Protein AF-0000000065867594 (afdb_homodimer)

Structure (mmCIF, N/CA/C/O backbone):
data_AF-0000000065867594-model_v1
#
loop_
_entity.id
_entity.type
_entity.pdbx_description
1 polymer 'GTP-dependent dephospho-CoA kinase'
#
loop_
_atom_site.group_PDB
_atom_site.id
_atom_site.type_symbol
_atom_site.label_atom_id
_atom_site.label_alt_id
_atom_site.label_comp_id
_atom_site.label_asym_id
_atom_site.label_entity_id
_atom_site.label_seq_id
_atom_site.pdbx_PDB_ins_code
_atom_site.Cartn_x
_atom_site.Cartn_y
_atom_site.Cartn_z
_atom_site.occupancy
_atom_site.B_iso_or_equiv
_atom_site.auth_seq_id
_atom_site.auth_comp_id
_atom_site.auth_asym_id
_atom_site.auth_atom_id
_atom_site.pdbx_PDB_model_num
ATOM 1 N N . MET A 1 1 ? 32.219 -12.516 -5.516 1 22.94 1 MET A N 1
ATOM 2 C CA . MET A 1 1 ? 30.906 -12.703 -6.16 1 22.94 1 MET A CA 1
ATOM 3 C C . MET A 1 1 ? 29.859 -11.781 -5.543 1 22.94 1 MET A C 1
ATOM 5 O O . MET A 1 1 ? 29.5 -11.938 -4.375 1 22.94 1 MET A O 1
ATOM 9 N N . GLU A 1 2 ? 29.953 -10.516 -5.648 1 26.45 2 GLU A N 1
ATOM 10 C CA . GLU A 1 2 ? 29.266 -9.375 -5.055 1 26.45 2 GLU A CA 1
ATOM 11 C C . GLU A 1 2 ? 27.75 -9.531 -5.156 1 26.45 2 GLU A C 1
ATOM 13 O O . GLU A 1 2 ? 27.203 -9.656 -6.254 1 26.45 2 GLU A O 1
ATOM 18 N N . VAL A 1 3 ? 27.172 -10.305 -4.301 1 33.59 3 VAL A N 1
ATOM 19 C CA . VAL A 1 3 ? 25.734 -10.555 -4.207 1 33.59 3 VAL A CA 1
ATOM 20 C C . VAL A 1 3 ? 24.969 -9.297 -4.602 1 33.59 3 VAL A C 1
ATOM 22 O O . VAL A 1 3 ? 25.078 -8.258 -3.938 1 33.59 3 VAL A O 1
ATOM 25 N N . ARG A 1 4 ? 24.922 -8.945 -5.828 1 37.03 4 ARG A N 1
ATOM 26 C CA . ARG A 1 4 ? 24.188 -7.859 -6.469 1 37.03 4 ARG A CA 1
ATOM 27 C C . ARG A 1 4 ? 22.922 -7.512 -5.68 1 37.03 4 ARG A C 1
ATOM 29 O O . ARG A 1 4 ? 22.125 -8.391 -5.371 1 37.03 4 ARG A O 1
ATOM 36 N N . TYR A 1 5 ? 22.953 -6.664 -4.758 1 40.44 5 TYR A N 1
ATOM 37 C CA . TYR A 1 5 ? 21.938 -6.039 -3.92 1 40.44 5 TYR A CA 1
ATOM 38 C C . TYR A 1 5 ? 20.656 -5.82 -4.699 1 40.44 5 TYR A C 1
ATOM 40 O O . TYR A 1 5 ? 20.578 -4.914 -5.535 1 40.44 5 TYR A O 1
ATOM 48 N N . LYS A 1 6 ? 20.203 -6.922 -5.363 1 48.56 6 LYS A N 1
ATOM 49 C CA . LYS A 1 6 ? 18.969 -6.836 -6.145 1 48.56 6 LYS A CA 1
ATOM 50 C C . LYS A 1 6 ? 17.953 -5.918 -5.473 1 48.56 6 LYS A C 1
ATOM 52 O O . LYS A 1 6 ? 17.609 -6.117 -4.309 1 48.56 6 LYS A O 1
ATOM 57 N N . ARG A 1 7 ? 17.875 -4.641 -5.863 1 54.56 7 ARG A N 1
ATOM 58 C CA . ARG A 1 7 ? 17.062 -3.488 -5.484 1 54.56 7 ARG A CA 1
ATOM 59 C C . ARG A 1 7 ? 15.633 -3.908 -5.184 1 54.56 7 ARG A C 1
ATOM 61 O O . ARG A 1 7 ? 14.969 -4.523 -6.023 1 54.56 7 ARG A O 1
ATOM 68 N N . LYS A 1 8 ? 15.258 -3.93 -3.797 1 72.69 8 LYS A N 1
ATOM 69 C CA . LYS A 1 8 ? 13.875 -4.148 -3.383 1 72.69 8 LYS A CA 1
ATOM 70 C C . LYS A 1 8 ? 12.922 -3.227 -4.141 1 72.69 8 LYS A C 1
ATOM 72 O O . LYS A 1 8 ? 13.125 -2.012 -4.18 1 72.69 8 LYS A O 1
ATOM 77 N N . VAL A 1 9 ? 12.156 -3.811 -4.977 1 86.31 9 VAL A N 1
ATOM 78 C CA . VAL A 1 9 ? 11.148 -3.113 -5.766 1 86.31 9 VAL A CA 1
ATOM 79 C C . VAL A 1 9 ? 10.117 -2.475 -4.832 1 86.31 9 VAL A C 1
ATOM 81 O O . VAL A 1 9 ? 9.758 -3.053 -3.805 1 86.31 9 VAL A O 1
ATOM 84 N N . ASP A 1 10 ? 9.844 -1.169 -5.102 1 94.12 10 ASP A N 1
ATOM 85 C CA . ASP A 1 10 ? 8.742 -0.513 -4.395 1 94.12 10 ASP A CA 1
ATOM 86 C C . ASP A 1 10 ? 7.703 0.023 -5.371 1 94.12 10 ASP A C 1
ATOM 88 O O . ASP A 1 10 ? 8.008 0.262 -6.543 1 94.12 10 ASP A O 1
ATOM 92 N N . LEU A 1 11 ? 6.508 0.06 -4.824 1 97 11 LEU A N 1
ATOM 93 C CA . LEU A 1 11 ? 5.445 0.721 -5.57 1 97 11 LEU A CA 1
ATOM 94 C C . LEU A 1 11 ? 5.395 2.209 -5.242 1 97 11 LEU A C 1
ATOM 96 O O . LEU A 1 11 ? 5.711 2.613 -4.121 1 97 11 LEU A O 1
ATOM 100 N N . CYS A 1 12 ? 5.051 2.994 -6.215 1 97.75 12 CYS A N 1
ATOM 101 C CA . CYS A 1 12 ? 4.832 4.422 -6.004 1 97.75 12 CYS A CA 1
ATOM 102 C C . CYS A 1 12 ? 3.521 4.871 -6.637 1 97.75 12 CYS A C 1
ATOM 104 O O . CYS A 1 12 ? 3.041 4.246 -7.586 1 97.75 12 CYS A O 1
ATOM 106 N N . PHE A 1 13 ? 2.979 5.883 -6.086 1 98.12 13 PHE A N 1
ATOM 107 C CA . PHE A 1 13 ? 1.762 6.496 -6.605 1 98.12 13 PHE A CA 1
ATOM 108 C C . PHE A 1 13 ? 2.045 7.898 -7.125 1 98.12 13 PHE A C 1
ATOM 110 O O . PHE A 1 13 ? 2.559 8.75 -6.395 1 98.12 13 PHE A O 1
ATOM 117 N N . ARG A 1 14 ? 1.712 8.117 -8.344 1 97 14 ARG A N 1
ATOM 118 C CA . ARG A 1 14 ? 1.982 9.391 -9 1 97 14 ARG A CA 1
ATOM 119 C C . ARG A 1 14 ? 0.685 10.117 -9.352 1 97 14 ARG A C 1
ATOM 121 O O . ARG A 1 14 ? -0.209 9.531 -9.969 1 97 14 ARG A O 1
ATOM 128 N N . PRO A 1 15 ? 0.57 11.367 -8.898 1 96.94 15 PRO A N 1
ATOM 129 C CA . PRO A 1 15 ? -0.599 12.141 -9.328 1 96.94 15 PRO A CA 1
ATOM 130 C C . PRO A 1 15 ? -0.524 12.555 -10.789 1 96.94 15 PRO A C 1
ATOM 132 O O . PRO A 1 15 ? 0.56 12.859 -11.297 1 96.94 15 PRO A O 1
ATOM 135 N N . PRO A 1 16 ? -1.68 12.484 -11.445 1 95.19 16 PRO A N 1
ATOM 136 C CA . PRO A 1 16 ? -1.697 13.109 -12.773 1 95.19 16 PRO A CA 1
ATOM 137 C C . PRO A 1 16 ? -1.512 14.625 -12.719 1 95.19 16 PRO A C 1
ATOM 139 O O . PRO A 1 16 ? -1.647 15.227 -11.648 1 95.19 16 PRO A O 1
ATOM 142 N N . ARG A 1 17 ? -1.188 15.234 -13.766 1 91.88 17 ARG A N 1
ATOM 143 C CA . ARG A 1 17 ? -0.935 16.672 -13.836 1 91.88 17 ARG A CA 1
ATOM 144 C C . ARG A 1 17 ? -2.148 17.469 -13.367 1 91.88 17 ARG A C 1
ATOM 146 O O . ARG A 1 17 ? -2.002 18.516 -12.75 1 91.88 17 ARG A O 1
ATOM 153 N N . THR A 1 18 ? -3.334 16.875 -13.555 1 90.69 18 THR A N 1
ATOM 154 C CA . THR A 1 18 ? -4.586 17.578 -13.273 1 90.69 18 THR A CA 1
ATOM 155 C C . THR A 1 18 ? -4.797 17.719 -11.766 1 90.69 18 THR A C 1
ATOM 157 O O . THR A 1 18 ? -5.539 18.594 -11.32 1 90.69 18 THR A O 1
ATOM 160 N N . VAL A 1 19 ? -4.121 16.844 -11.031 1 92.31 19 VAL A N 1
ATOM 161 C CA . VAL A 1 19 ? -4.391 16.859 -9.594 1 92.31 19 VAL A CA 1
ATOM 162 C C . VAL A 1 19 ? -3.295 17.641 -8.875 1 92.31 19 VAL A C 1
ATOM 164 O O . VAL A 1 19 ? -3.445 17.984 -7.699 1 92.31 19 VAL A O 1
ATOM 167 N N . ARG A 1 20 ? -2.246 17.938 -9.508 1 86.62 20 ARG A N 1
ATOM 168 C CA . ARG A 1 20 ? -1.138 18.672 -8.898 1 86.62 20 ARG A CA 1
ATOM 169 C C . ARG A 1 20 ? -1.596 20.031 -8.383 1 86.62 20 ARG A C 1
ATOM 171 O O . ARG A 1 20 ? -1.17 20.469 -7.309 1 86.62 20 ARG A O 1
ATOM 178 N N . ALA A 1 21 ? -2.451 20.625 -9.188 1 86.19 21 ALA A N 1
ATOM 179 C CA . ALA A 1 21 ? -3.002 21.906 -8.766 1 86.19 21 ALA A CA 1
ATOM 180 C C . ALA A 1 21 ? -3.838 21.75 -7.496 1 86.19 21 ALA A C 1
ATOM 182 O O . ALA A 1 21 ? -3.771 22.594 -6.598 1 86.19 21 ALA A O 1
ATOM 183 N N . GLU A 1 22 ? -4.629 20.656 -7.457 1 87.88 22 GLU A N 1
ATOM 184 C CA . GLU A 1 22 ? -5.441 20.375 -6.277 1 87.88 22 GLU A CA 1
ATOM 185 C C . GLU A 1 22 ? -4.566 20.141 -5.051 1 87.88 22 GLU A C 1
ATOM 187 O O . GLU A 1 22 ? -4.914 20.547 -3.941 1 87.88 22 GLU A O 1
ATOM 192 N N . LEU A 1 23 ? -3.414 19.531 -5.246 1 88.31 23 LEU A N 1
ATOM 193 C CA . LEU A 1 23 ? -2.508 19.172 -4.156 1 88.31 23 LEU A CA 1
ATOM 194 C C . LEU A 1 23 ? -1.806 20.422 -3.615 1 88.31 23 LEU A C 1
ATOM 196 O O . LEU A 1 23 ? -1.296 20.406 -2.492 1 88.31 23 LEU A O 1
ATOM 200 N N . SER A 1 24 ? -1.8 21.453 -4.375 1 84.31 24 SER A N 1
ATOM 201 C CA . SER A 1 24 ? -1.099 22.672 -3.979 1 84.31 24 SER A CA 1
ATOM 202 C C . SER A 1 24 ? -2.008 23.594 -3.176 1 84.31 24 SER A C 1
ATOM 204 O O . SER A 1 24 ? -1.533 24.531 -2.525 1 84.31 24 SER A O 1
ATOM 206 N N . ARG A 1 25 ? -3.275 23.328 -3.234 1 86.44 25 ARG A N 1
ATOM 207 C CA . ARG A 1 25 ? -4.23 24.156 -2.498 1 86.44 25 ARG A CA 1
ATOM 208 C C . ARG A 1 25 ? -4.238 23.781 -1.017 1 86.44 25 ARG A C 1
ATOM 210 O O . ARG A 1 25 ? -4.117 22.609 -0.661 1 86.44 25 ARG A O 1
ATOM 217 N N . PRO A 1 26 ? -4.352 24.828 -0.198 1 88.94 26 PRO A N 1
ATOM 218 C CA . PRO A 1 26 ? -4.473 24.516 1.229 1 88.94 26 PRO A CA 1
ATOM 219 C C . PRO A 1 26 ? -5.809 23.875 1.578 1 88.94 26 PRO A C 1
ATOM 221 O O . PRO A 1 26 ? -6.844 24.234 1.021 1 88.94 26 PRO A O 1
ATOM 224 N N . TYR A 1 27 ? -5.691 22.828 2.322 1 91.31 27 TYR A N 1
ATOM 225 C CA . TYR A 1 27 ? -6.883 22.188 2.857 1 91.31 27 TYR A CA 1
ATOM 226 C C . TYR A 1 27 ? -6.984 22.391 4.363 1 91.31 27 TYR A C 1
ATOM 228 O O . TYR A 1 27 ? -6.168 21.875 5.125 1 91.31 27 TYR A O 1
ATOM 236 N N . GLY A 1 28 ? -7.793 23.266 4.84 1 95.81 28 GLY A N 1
ATOM 237 C CA . GLY A 1 28 ? -7.934 23.578 6.25 1 95.81 28 GLY A CA 1
ATOM 238 C C . GLY A 1 28 ? -7.883 25.078 6.527 1 95.81 28 GLY A C 1
ATOM 239 O O . GLY A 1 28 ? -8.258 25.875 5.68 1 95.81 28 GLY A O 1
ATOM 240 N N . ILE A 1 29 ? -7.492 25.391 7.719 1 97.31 29 ILE A N 1
ATOM 241 C CA . ILE A 1 29 ? -7.422 26.797 8.133 1 97.31 29 ILE A CA 1
ATOM 242 C C . ILE A 1 29 ? -5.988 27.297 8.008 1 97.31 29 ILE A C 1
ATOM 244 O O . ILE A 1 29 ? -5.059 26.703 8.555 1 97.31 29 ILE A O 1
ATOM 248 N N . LEU A 1 30 ? -5.848 28.406 7.27 1 97.56 30 LEU A N 1
ATOM 249 C CA . LEU A 1 30 ? -4.531 29 7.082 1 97.56 30 LEU A CA 1
ATOM 250 C C . LEU A 1 30 ? -4.219 29.984 8.195 1 97.56 30 LEU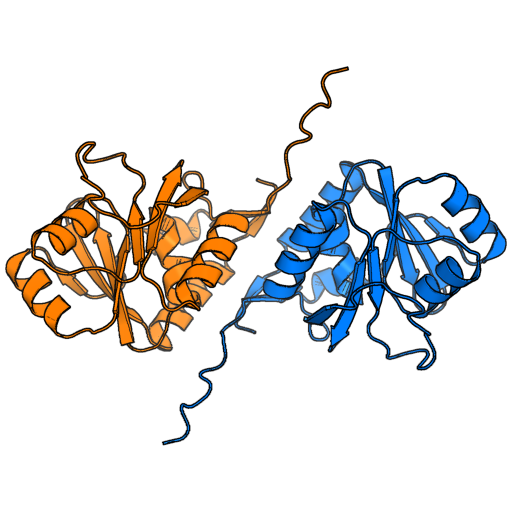 A C 1
ATOM 252 O O . LEU A 1 30 ? -5.031 30.859 8.5 1 97.56 30 LEU A O 1
ATOM 256 N N . PHE A 1 31 ? -3.113 29.828 8.852 1 98.06 31 PHE A N 1
ATOM 257 C CA . PHE A 1 31 ? -2.613 30.75 9.867 1 98.06 31 PHE A CA 1
ATOM 258 C C . PHE A 1 31 ? -1.36 31.469 9.383 1 98.06 31 PHE A C 1
ATOM 260 O O . PHE A 1 31 ? -0.343 30.828 9.102 1 98.06 31 PHE A O 1
ATOM 267 N N . SER A 1 32 ? -1.418 32.719 9.273 1 96.56 32 SER A N 1
ATOM 268 C CA . SER A 1 32 ? -0.248 33.5 8.906 1 96.56 32 SER A CA 1
ATOM 269 C C . SER A 1 32 ? 0.44 34.062 10.141 1 96.56 32 SER A C 1
ATOM 271 O O . SER A 1 32 ? 1.568 34.562 10.062 1 96.56 32 SER A O 1
ATOM 273 N N . ASN A 1 33 ? -0.282 33.969 11.273 1 96.5 33 ASN A N 1
ATOM 274 C CA . ASN A 1 33 ? 0.221 34.438 12.547 1 96.5 33 ASN A CA 1
ATOM 275 C C . ASN A 1 33 ? 0.576 33.281 13.484 1 96.5 33 ASN A C 1
ATOM 277 O O . ASN A 1 33 ? -0.287 32.5 13.844 1 96.5 33 ASN A O 1
ATOM 281 N N . ASN A 1 34 ? 1.791 33.25 13.938 1 96.25 34 ASN A N 1
ATOM 282 C CA . ASN A 1 34 ? 2.287 32.156 14.742 1 96.25 34 ASN A CA 1
ATOM 283 C C . ASN A 1 34 ? 1.578 32.062 16.094 1 96.25 34 ASN A C 1
ATOM 285 O O . ASN A 1 34 ? 1.281 30.984 16.578 1 96.25 34 ASN A O 1
ATOM 289 N N . ALA A 1 35 ? 1.354 33.219 16.703 1 96.81 35 ALA A N 1
ATOM 290 C CA . ALA A 1 35 ? 0.705 33.25 18 1 96.81 35 ALA A CA 1
ATOM 291 C C . ALA A 1 35 ? -0.699 32.656 17.922 1 96.81 35 ALA A C 1
ATOM 293 O O . ALA A 1 35 ? -1.107 31.891 18.812 1 96.81 35 ALA A O 1
ATOM 294 N N . LYS A 1 36 ? -1.429 33.062 16.875 1 97.81 36 LYS A N 1
ATOM 295 C CA . LYS A 1 36 ? -2.77 32.5 16.672 1 97.81 36 LYS A CA 1
ATOM 296 C C . LYS A 1 36 ? -2.725 31.016 16.422 1 97.81 36 LYS A C 1
ATOM 298 O O . LYS A 1 36 ? -3.57 30.266 16.906 1 97.81 36 LYS A O 1
ATOM 303 N N . LEU A 1 37 ? -1.748 30.609 15.617 1 98.25 37 LEU A N 1
ATOM 304 C CA . LEU A 1 37 ? -1.562 29.188 15.336 1 98.25 37 LEU A CA 1
ATOM 305 C C . LEU A 1 37 ? -1.346 28.406 16.625 1 98.25 37 LEU A C 1
ATOM 307 O O . LEU A 1 37 ? -2.047 27.438 16.891 1 98.25 37 LEU A O 1
ATOM 311 N N . LEU A 1 38 ? -0.38 28.844 17.453 1 97.88 38 LEU A N 1
ATOM 312 C CA . LEU A 1 38 ? -0.007 28.141 18.672 1 97.88 38 LEU A CA 1
ATOM 313 C C . LEU A 1 38 ? -1.179 28.078 19.641 1 97.88 38 LEU A C 1
ATOM 315 O O . LEU A 1 38 ? -1.374 27.062 20.328 1 97.88 38 LEU A O 1
ATOM 319 N N . SER A 1 39 ? -1.973 29.188 19.703 1 97.69 39 SER A N 1
ATOM 320 C CA . SER A 1 39 ? -3.174 29.188 20.531 1 97.69 39 SER A CA 1
ATOM 321 C C . SER A 1 39 ? -4.172 28.141 20.062 1 97.69 39 SER A C 1
ATOM 323 O O . SER A 1 39 ? -4.801 27.469 20.875 1 97.69 39 SER A O 1
ATOM 325 N N . TYR A 1 40 ? -4.297 28.016 18.766 1 98.12 40 TYR A N 1
ATOM 326 C CA . TYR A 1 40 ? -5.219 27.047 18.172 1 98.12 40 TYR A CA 1
ATOM 327 C C . TYR A 1 40 ? -4.781 25.625 18.453 1 98.12 40 TYR A C 1
ATOM 329 O O . TYR A 1 40 ? -5.613 24.75 18.734 1 98.12 40 TYR A O 1
ATOM 337 N N . LEU A 1 41 ? -3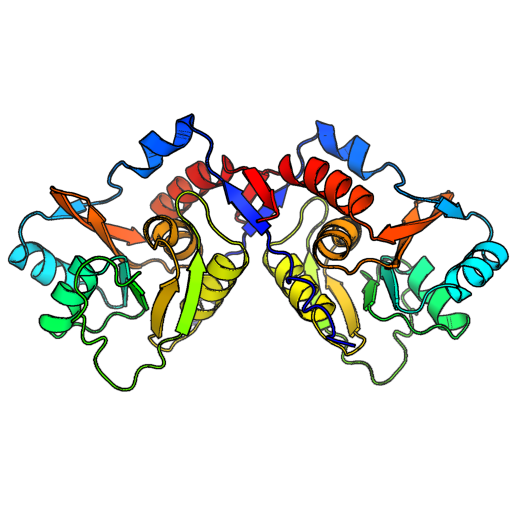.486 25.312 18.484 1 98.31 41 LEU A N 1
ATOM 338 C CA . LEU A 1 41 ? -2.93 23.969 18.688 1 98.31 41 LEU A CA 1
ATOM 339 C C . LEU A 1 41 ? -3.25 23.453 20.078 1 98.31 41 LEU A C 1
ATOM 341 O O . LEU A 1 41 ? -3.406 22.25 20.281 1 98.31 41 LEU A O 1
ATOM 345 N N . GLY A 1 42 ? -3.332 24.375 20.984 1 95.31 42 GLY A N 1
ATOM 346 C CA . GLY A 1 42 ? -3.564 24.016 22.375 1 95.31 42 GLY A CA 1
ATOM 347 C C . GLY A 1 42 ? -4.887 23.297 22.594 1 95.31 42 GLY A C 1
ATOM 348 O O . GLY A 1 42 ? -5.098 22.672 23.625 1 95.31 42 GLY A O 1
ATOM 349 N N . GLN A 1 43 ? -5.723 23.312 21.609 1 96.12 43 GLN A N 1
ATOM 350 C CA . GLN A 1 43 ? -7.062 22.734 21.703 1 96.12 43 GLN A CA 1
ATOM 351 C C . GLN A 1 43 ? -7.062 21.266 21.328 1 96.12 43 GLN A C 1
ATOM 353 O O . GLN A 1 43 ? -8.086 20.578 21.438 1 96.12 43 GLN A O 1
ATOM 358 N N . PHE A 1 44 ? -5.957 20.75 20.906 1 97.69 44 PHE A N 1
ATOM 359 C CA . PHE A 1 44 ? -5.922 19.406 20.359 1 97.69 44 PHE A CA 1
ATOM 360 C C . PHE A 1 44 ? -4.984 18.516 21.172 1 97.69 44 PHE A C 1
ATOM 362 O O . PHE A 1 44 ? -3.938 18.969 21.641 1 97.69 44 PHE A O 1
ATOM 369 N N . GLU A 1 45 ? -5.34 17.281 21.234 1 95.56 45 GLU A N 1
ATOM 370 C CA . GLU A 1 45 ? -4.566 16.328 22 1 95.56 45 GLU A CA 1
ATOM 371 C C . GLU A 1 45 ? -3.459 15.695 21.156 1 95.56 45 GLU A C 1
ATOM 373 O O . GLU A 1 45 ? -2.367 15.422 21.672 1 95.56 45 GLU A O 1
ATOM 378 N N . ARG A 1 46 ? -3.795 15.445 19.969 1 98 46 ARG A N 1
ATOM 379 C CA . ARG A 1 46 ? -2.85 14.773 19.078 1 98 46 ARG A CA 1
ATOM 380 C C . ARG A 1 46 ? -2.553 15.625 17.859 1 98 46 ARG A C 1
ATOM 382 O O . ARG A 1 46 ? -3.432 15.852 17.016 1 98 46 ARG A O 1
ATOM 389 N N . ILE A 1 47 ? -1.323 16.094 17.766 1 98.69 47 ILE A N 1
ATOM 390 C CA . ILE A 1 47 ? -0.884 17 16.719 1 98.69 47 ILE A CA 1
ATOM 391 C C . ILE A 1 47 ? 0.158 16.328 15.836 1 98.69 47 ILE A C 1
ATOM 393 O O . ILE A 1 47 ? 1.061 15.648 16.344 1 98.69 47 ILE A O 1
ATOM 397 N N . ILE A 1 48 ? -0.009 16.422 14.547 1 98.69 48 ILE A N 1
ATOM 398 C CA . ILE A 1 48 ? 0.935 15.914 13.562 1 98.69 48 ILE A CA 1
ATOM 399 C C . ILE A 1 48 ? 1.479 17.062 12.719 1 98.69 48 ILE A C 1
ATOM 401 O O . ILE A 1 48 ? 0.712 17.875 12.203 1 98.69 48 ILE A O 1
ATOM 405 N N . THR A 1 49 ? 2.793 17.141 12.617 1 98.06 49 THR A N 1
ATOM 406 C CA . THR A 1 49 ? 3.385 18.219 11.828 1 98.06 49 THR A CA 1
ATOM 407 C C . THR A 1 49 ? 4.082 17.672 10.594 1 98.06 49 THR A C 1
ATOM 409 O O . THR A 1 49 ? 4.703 16.609 10.641 1 98.06 49 THR A O 1
ATOM 412 N N . VAL A 1 50 ? 3.916 18.375 9.492 1 97.25 50 VAL A N 1
ATOM 413 C CA . VAL A 1 50 ? 4.598 18.047 8.25 1 97.25 50 VAL A CA 1
ATOM 414 C C . VAL A 1 50 ? 5.324 19.281 7.719 1 97.25 50 VAL A C 1
ATOM 416 O O . VAL A 1 50 ? 4.691 20.266 7.324 1 97.25 50 VAL A O 1
ATOM 419 N N . GLY A 1 51 ? 6.656 19.188 7.707 1 95.81 51 GLY A N 1
ATOM 420 C CA . GLY A 1 51 ? 7.492 20.297 7.246 1 95.81 51 GLY A CA 1
ATOM 421 C C . GLY A 1 51 ? 8.445 20.797 8.312 1 95.81 51 GLY A C 1
ATOM 422 O O . GLY A 1 51 ? 8.094 20.859 9.492 1 95.81 51 GLY A O 1
ATOM 423 N N . ASP A 1 52 ? 9.508 21.281 7.918 1 94.38 52 ASP A N 1
ATOM 424 C CA . ASP A 1 52 ? 10.586 21.703 8.805 1 94.38 52 ASP A CA 1
ATOM 425 C C . ASP A 1 52 ? 10.172 22.922 9.633 1 94.38 52 ASP A C 1
ATOM 427 O O . ASP A 1 52 ? 10.305 22.922 10.859 1 94.38 52 ASP A O 1
ATOM 431 N N . VAL A 1 53 ? 9.688 23.906 9 1 94.06 53 VAL A N 1
ATOM 432 C CA . VAL A 1 53 ? 9.406 25.188 9.625 1 94.06 53 VAL A CA 1
ATOM 433 C C . VAL A 1 53 ? 8.289 25.031 10.648 1 94.06 53 VAL A C 1
ATOM 435 O O . VAL A 1 53 ? 8.422 25.469 11.797 1 94.06 53 VAL A O 1
ATOM 438 N N . VAL A 1 54 ? 7.23 24.312 10.32 1 96.06 54 VAL A N 1
ATOM 439 C CA . VAL A 1 54 ? 6.094 24.172 11.227 1 96.06 54 VAL A CA 1
ATOM 440 C C . VAL A 1 54 ? 6.48 23.281 12.398 1 96.06 54 VAL A C 1
ATOM 442 O O . VAL A 1 54 ? 6.07 23.531 13.539 1 96.06 54 VAL A O 1
ATOM 445 N N . THR A 1 55 ? 7.238 22.219 12.102 1 95.94 55 THR A N 1
ATOM 446 C CA . THR A 1 55 ? 7.691 21.344 13.164 1 95.94 55 THR A CA 1
ATOM 447 C C . THR A 1 55 ? 8.539 22.094 14.18 1 95.94 55 THR A C 1
ATOM 449 O O . THR A 1 55 ? 8.344 21.953 15.391 1 95.94 55 THR A O 1
ATOM 452 N N . SER A 1 56 ? 9.445 22.875 13.695 1 94.31 56 SER A N 1
ATOM 453 C CA . SER A 1 56 ? 10.305 23.672 14.562 1 94.31 56 SER A CA 1
ATOM 454 C C . SER A 1 56 ? 9.484 24.641 15.406 1 94.31 56 SER A C 1
ATOM 456 O O . SER A 1 56 ? 9.695 24.75 16.625 1 94.31 56 SER A O 1
ATOM 458 N N . LEU A 1 57 ? 8.586 25.344 14.766 1 95.19 57 LEU A N 1
ATOM 459 C CA . LEU A 1 57 ? 7.742 26.312 15.461 1 95.19 57 LEU A CA 1
ATOM 460 C C . LEU A 1 57 ? 6.965 25.641 16.594 1 95.19 57 LEU A C 1
ATOM 462 O O . LEU A 1 57 ? 6.945 26.141 17.719 1 95.19 57 LEU A O 1
ATOM 466 N N . VAL A 1 58 ? 6.379 24.484 16.312 1 96.56 58 VAL A N 1
ATOM 467 C CA . VAL A 1 58 ? 5.527 23.766 17.266 1 96.56 58 VAL A CA 1
ATOM 468 C C . VAL A 1 58 ? 6.379 23.234 18.422 1 96.56 58 VAL A C 1
ATOM 470 O O . VAL A 1 58 ? 6.043 23.422 19.594 1 96.56 58 VAL A O 1
ATOM 473 N N . THR A 1 59 ? 7.504 22.656 18.078 1 94.81 59 THR A N 1
ATOM 474 C CA . THR A 1 59 ? 8.344 22.047 19.094 1 94.81 59 THR A CA 1
ATOM 475 C C . THR A 1 59 ? 8.992 23.125 19.969 1 94.81 59 THR A C 1
ATOM 477 O O . THR A 1 59 ? 9.125 22.938 21.188 1 94.81 59 THR A O 1
ATOM 480 N N . ARG A 1 60 ? 9.359 24.203 19.453 1 94.19 60 ARG A N 1
ATOM 481 C CA . ARG A 1 60 ? 9.992 25.281 20.188 1 94.19 60 ARG A CA 1
ATOM 482 C C . ARG A 1 60 ? 9 25.938 21.156 1 94.19 60 ARG A C 1
ATOM 484 O O . ARG A 1 60 ? 9.406 26.562 22.141 1 94.19 60 ARG A O 1
ATOM 491 N N . SER A 1 61 ? 7.781 25.844 20.859 1 95.06 61 SER A N 1
ATOM 492 C CA . SER A 1 61 ? 6.754 26.438 21.703 1 95.06 61 SER A CA 1
ATOM 493 C C . SER A 1 61 ? 6.438 25.531 22.891 1 95.06 61 SER A C 1
ATOM 495 O O . SER A 1 61 ? 5.621 25.891 23.75 1 95.06 61 SER A O 1
ATOM 497 N N . GLY A 1 62 ? 6.992 24.25 22.891 1 94.69 62 GLY A N 1
ATOM 498 C CA . GLY A 1 62 ? 6.809 23.328 24 1 94.69 62 GLY A CA 1
ATOM 499 C C . GLY A 1 62 ? 5.809 22.234 23.703 1 94.69 62 GLY A C 1
ATOM 500 O O . GLY A 1 62 ? 5.574 21.359 24.547 1 94.69 62 GLY A O 1
ATOM 501 N N . ILE A 1 63 ? 5.207 22.312 22.547 1 95.44 63 ILE A N 1
ATOM 502 C CA . ILE A 1 63 ? 4.27 21.266 22.125 1 95.44 63 ILE A CA 1
ATOM 503 C C . ILE A 1 63 ? 5.031 20.109 21.5 1 95.44 63 ILE A C 1
ATOM 505 O O . ILE A 1 63 ? 5.91 20.328 20.656 1 95.44 63 ILE A O 1
ATOM 509 N N . ARG A 1 64 ? 4.715 18.922 21.938 1 94.75 64 ARG A N 1
ATOM 510 C CA . ARG A 1 64 ? 5.32 17.719 21.359 1 94.75 64 ARG A CA 1
ATOM 511 C C . ARG A 1 64 ? 4.367 17.047 20.375 1 94.75 64 ARG A C 1
ATOM 513 O O . ARG A 1 64 ? 3.377 16.438 20.781 1 94.75 64 ARG A O 1
ATOM 520 N N . PRO A 1 65 ? 4.68 17.078 19.219 1 97.69 65 PRO A N 1
ATOM 521 C CA . PRO A 1 65 ? 3.811 16.406 18.25 1 97.69 65 PRO A CA 1
ATOM 522 C C . PRO A 1 65 ? 3.811 14.891 18.422 1 97.69 65 PRO A C 1
ATOM 524 O O . PRO A 1 65 ? 4.812 14.312 18.859 1 97.69 65 PRO A O 1
ATOM 527 N N . PHE A 1 66 ? 2.699 14.328 18.141 1 97.62 66 PHE A N 1
ATOM 528 C CA . PHE A 1 66 ? 2.627 12.875 18.094 1 97.62 66 PHE A CA 1
ATOM 529 C C . PHE A 1 66 ? 3.498 12.328 16.969 1 97.62 66 PHE A C 1
ATOM 531 O O . PHE A 1 66 ? 4.215 11.344 17.156 1 97.62 66 PHE A O 1
ATOM 538 N N . LEU A 1 67 ? 3.389 12.977 15.82 1 98 67 LEU A N 1
ATOM 539 C CA . LEU A 1 67 ? 4.227 12.656 14.664 1 98 67 LEU A CA 1
ATOM 540 C C . LEU A 1 67 ? 4.758 13.922 14.016 1 98 67 LEU A C 1
ATOM 542 O O . LEU A 1 67 ? 4.008 14.875 13.781 1 98 67 LEU A O 1
ATOM 546 N N . SER A 1 68 ? 6.055 13.992 13.773 1 97.25 68 SER A N 1
ATOM 547 C CA . SER A 1 68 ? 6.699 15.031 12.977 1 97.25 68 SER A CA 1
ATOM 548 C C . SER A 1 68 ? 7.355 14.438 11.734 1 97.25 68 SER A C 1
ATOM 550 O O . SER A 1 68 ? 8.125 13.484 11.82 1 97.25 68 SER A O 1
ATOM 552 N N . VAL A 1 69 ? 7.008 14.969 10.594 1 97.25 69 VAL A N 1
ATOM 553 C CA . VAL A 1 69 ? 7.602 14.539 9.336 1 97.25 69 VAL A CA 1
ATOM 554 C C . VAL A 1 69 ? 8.375 15.695 8.703 1 97.25 69 VAL A C 1
ATOM 556 O O . VAL A 1 69 ? 7.797 16.75 8.406 1 97.25 69 VAL A O 1
ATOM 559 N N . VAL A 1 70 ? 9.664 15.508 8.5 1 96 70 VAL A N 1
ATOM 560 C CA . VAL A 1 70 ? 10.508 16.594 7.992 1 96 70 VAL A CA 1
ATOM 561 C C . VAL A 1 70 ? 11.461 16.047 6.93 1 96 70 VAL A C 1
ATOM 563 O O . VAL A 1 70 ? 11.766 14.844 6.914 1 96 70 VAL A O 1
ATOM 566 N N . ASP A 1 71 ? 11.93 16.859 6.008 1 94.19 71 ASP A N 1
ATOM 567 C CA . ASP A 1 71 ? 12.883 16.438 4.988 1 94.19 71 ASP A CA 1
ATOM 568 C C . ASP A 1 71 ? 14.234 17.109 5.184 1 94.19 71 ASP A C 1
ATOM 570 O O . ASP A 1 71 ? 15.188 16.828 4.445 1 94.19 71 ASP A O 1
ATOM 574 N N . GLY A 1 72 ? 14.375 18 6.074 1 87.56 72 GLY A N 1
ATOM 575 C CA . GLY A 1 72 ? 15.633 18.594 6.488 1 87.56 72 GLY A CA 1
ATOM 576 C C . GLY A 1 72 ? 16.156 19.625 5.512 1 87.56 72 GLY A C 1
ATOM 577 O O . GLY A 1 72 ? 17.328 20 5.562 1 87.56 72 GLY A O 1
ATOM 578 N N . LYS A 1 73 ? 15.43 19.922 4.438 1 79.12 73 LYS A N 1
ATOM 579 C CA . LYS A 1 73 ? 15.914 20.828 3.398 1 79.12 73 LYS A CA 1
ATOM 580 C C . LYS A 1 73 ? 15.945 22.266 3.898 1 79.12 73 LYS A C 1
ATOM 582 O O . LYS A 1 73 ? 16.719 23.094 3.398 1 79.12 73 LYS A O 1
ATOM 587 N N . THR A 1 74 ? 14.953 22.609 4.48 1 63.41 74 THR A N 1
ATOM 588 C CA . THR A 1 74 ? 14.992 24 4.934 1 63.41 74 THR A CA 1
ATOM 589 C C . THR A 1 74 ? 16.016 24.156 6.059 1 63.41 74 THR A C 1
ATOM 591 O O . THR A 1 74 ? 16.844 25.078 6.02 1 63.41 74 THR A O 1
ATOM 594 N N . ARG A 1 75 ? 15.797 24.094 7.375 1 54.25 75 ARG A N 1
ATOM 595 C CA . ARG A 1 75 ? 16.672 24.547 8.445 1 54.25 75 ARG A CA 1
ATOM 596 C C . ARG A 1 75 ? 17.406 23.391 9.094 1 54.25 75 ARG A C 1
ATOM 598 O O . ARG A 1 75 ? 16.781 22.391 9.484 1 54.25 75 ARG A O 1
ATOM 605 N N . ARG A 1 76 ? 18.781 23.188 8.68 1 48.88 76 ARG A N 1
ATOM 606 C CA . ARG A 1 76 ? 19.781 22.266 9.203 1 48.88 76 ARG A CA 1
ATOM 607 C C . ARG A 1 76 ? 19.578 22 10.688 1 48.88 76 ARG A C 1
ATOM 609 O O . ARG A 1 76 ? 20.031 20.984 11.219 1 48.88 76 ARG A O 1
ATOM 616 N N . ASN A 1 77 ? 19.25 23.109 11.305 1 45.44 77 ASN A N 1
ATOM 617 C CA . ASN A 1 77 ? 19.375 23.047 12.758 1 45.44 77 ASN A CA 1
ATOM 618 C C . ASN A 1 77 ? 18.109 22.5 13.406 1 45.44 77 ASN A C 1
ATOM 620 O O . ASN A 1 77 ? 17.734 22.922 14.5 1 45.44 77 ASN A O 1
ATOM 624 N N . VAL A 1 78 ? 17.234 22 12.516 1 49.03 78 VAL A N 1
ATOM 625 C CA . VAL A 1 78 ? 16.141 21.453 13.297 1 49.03 78 VAL A CA 1
ATOM 626 C C . VAL A 1 78 ? 16.656 20.422 14.289 1 49.03 78 VAL A C 1
ATOM 628 O O . VAL A 1 78 ? 17.219 19.406 13.883 1 49.03 78 VAL A O 1
ATOM 631 N N . SER A 1 79 ? 17.188 20.938 15.367 1 44.88 79 SER A N 1
ATOM 632 C CA . SER A 1 79 ? 17.5 20.016 16.453 1 44.88 79 SER A CA 1
ATOM 633 C C . SER A 1 79 ? 16.375 19 16.672 1 44.88 79 SER A C 1
ATOM 635 O O . SER A 1 79 ? 15.305 19.359 17.172 1 44.88 79 SER A O 1
ATOM 637 N N . ILE A 1 80 ? 16.062 18.234 15.641 1 48.94 80 ILE A N 1
ATOM 638 C CA . ILE A 1 80 ? 15.227 17.141 16.109 1 48.94 80 ILE A CA 1
ATOM 639 C C . ILE A 1 80 ? 15.688 16.688 17.5 1 48.94 80 ILE A C 1
ATOM 641 O O . ILE A 1 80 ? 16.797 16.156 17.656 1 48.94 80 ILE A O 1
ATOM 645 N N . SER A 1 81 ? 15.5 17.641 18.375 1 41.84 81 SER A N 1
ATOM 646 C CA . SER A 1 81 ? 16 17.422 19.719 1 41.84 81 SER A CA 1
ATOM 647 C C . SER A 1 81 ? 16.234 15.945 20 1 41.84 81 SER A C 1
ATOM 649 O O . SER A 1 81 ? 17.344 15.539 20.344 1 41.84 81 SER A O 1
ATOM 651 N N . GLY A 1 82 ? 15.469 15.602 21.172 1 42.41 82 GLY A N 1
ATOM 652 C CA . GLY A 1 82 ? 15.781 14.594 22.172 1 42.41 82 GLY A CA 1
ATOM 653 C C . GLY A 1 82 ? 15.867 13.188 21.594 1 42.41 82 GLY A C 1
ATOM 654 O O . GLY A 1 82 ? 15.766 13 20.391 1 42.41 82 GLY A O 1
ATOM 655 N N . GLU A 1 83 ? 15.531 12.25 22.531 1 44.94 83 GLU A N 1
ATOM 656 C CA . GLU A 1 83 ? 15.477 10.812 22.797 1 44.94 83 GLU A CA 1
ATOM 657 C C . GLU A 1 83 ? 14.633 10.086 21.75 1 44.94 83 GLU A C 1
ATOM 659 O O . GLU A 1 83 ? 14.398 8.883 21.875 1 44.94 83 GLU A O 1
ATOM 664 N N . ARG A 1 84 ? 13.938 10.914 20.828 1 53.09 84 ARG A N 1
ATOM 665 C CA . ARG A 1 84 ? 12.945 10.133 20.109 1 53.09 84 ARG A CA 1
ATOM 666 C C . ARG A 1 84 ? 13.555 9.477 18.875 1 53.09 84 ARG A C 1
ATOM 668 O O . ARG A 1 84 ? 14.43 10.047 18.234 1 53.09 84 ARG A O 1
ATOM 675 N N . SER A 1 85 ? 13.555 8.242 18.734 1 55.84 85 SER A N 1
ATOM 676 C CA . SER A 1 85 ? 13.992 7.371 17.656 1 55.84 85 SER A CA 1
ATOM 677 C C . SER A 1 85 ? 13.602 7.934 16.297 1 55.84 85 SER A C 1
ATOM 679 O O . SER A 1 85 ? 12.414 8.102 16.016 1 55.84 85 SER A O 1
ATOM 681 N N . SER A 1 86 ? 14.477 8.797 15.641 1 72.38 86 SER A N 1
ATOM 682 C CA . SER A 1 86 ? 14.281 9.273 14.273 1 72.38 86 SER A CA 1
ATOM 683 C C . SER A 1 86 ? 14.445 8.148 13.266 1 72.38 86 SER A C 1
ATOM 685 O O . SER A 1 86 ? 15.414 7.387 13.312 1 72.38 86 SER A O 1
ATOM 687 N N . GLU A 1 87 ? 13.297 7.84 12.727 1 89.94 87 GLU A N 1
ATOM 688 C CA . GLU A 1 87 ? 13.328 6.895 11.617 1 89.94 87 GLU A CA 1
ATOM 689 C C . GLU A 1 87 ? 13.375 7.621 10.273 1 89.94 87 GLU A C 1
ATOM 691 O O . GLU A 1 87 ? 12.953 8.773 10.172 1 89.94 87 GLU A O 1
ATOM 696 N N . VAL A 1 88 ? 14.078 7.031 9.336 1 94.62 88 VAL A N 1
ATOM 697 C CA . VAL A 1 88 ? 14.227 7.605 8 1 94.62 88 VAL A CA 1
ATOM 698 C C . VAL A 1 88 ? 13.375 6.824 7.004 1 94.62 88 VAL A C 1
ATOM 700 O O . VAL A 1 88 ? 13.352 5.59 7.031 1 94.62 88 VAL A O 1
ATOM 703 N N . ILE A 1 89 ? 12.625 7.566 6.219 1 96.25 89 ILE A N 1
ATOM 704 C CA . ILE A 1 89 ? 11.914 6.953 5.098 1 96.25 89 ILE A CA 1
ATOM 705 C C . ILE A 1 89 ? 12.32 7.641 3.797 1 96.25 89 ILE A C 1
ATOM 707 O O . ILE A 1 89 ? 12.852 8.75 3.814 1 96.25 89 ILE A O 1
ATOM 711 N N . THR A 1 90 ? 12.125 6.949 2.715 1 96.69 90 THR A N 1
ATOM 712 C CA . THR A 1 90 ? 12.398 7.512 1.396 1 96.69 90 THR A CA 1
ATOM 713 C C . THR A 1 90 ? 11.094 7.844 0.672 1 96.69 90 THR A C 1
ATOM 715 O O . THR A 1 90 ? 10.148 7.051 0.686 1 96.69 90 THR A O 1
ATOM 718 N N . ASN A 1 91 ? 11.023 9.039 0.116 1 98.06 91 ASN A N 1
ATOM 719 C CA . ASN A 1 91 ? 9.914 9.492 -0.714 1 98.06 91 ASN A CA 1
ATOM 720 C C . ASN A 1 91 ? 10.336 10.617 -1.65 1 98.06 91 ASN A C 1
ATOM 722 O O . ASN A 1 91 ? 10.492 11.766 -1.219 1 98.06 91 ASN A O 1
ATOM 726 N N . GLU A 1 92 ? 10.492 10.336 -2.906 1 96.75 92 GLU A N 1
ATOM 727 C CA . GLU A 1 92 ? 10.969 11.312 -3.885 1 96.75 92 GLU A CA 1
ATOM 728 C C . GLU A 1 92 ? 9.914 12.383 -4.152 1 96.75 92 GLU A C 1
ATOM 730 O O . GLU A 1 92 ? 8.75 12.219 -3.793 1 96.75 92 GLU A O 1
ATOM 735 N N . ALA A 1 93 ? 10.406 13.484 -4.816 1 94.19 93 ALA A N 1
ATOM 736 C CA . ALA A 1 93 ? 9.5 14.562 -5.191 1 94.19 93 ALA A CA 1
ATOM 737 C C . ALA A 1 93 ? 8.43 14.07 -6.168 1 94.19 93 ALA A C 1
ATOM 739 O O . ALA A 1 93 ? 8.727 13.32 -7.098 1 94.19 93 ALA A O 1
ATOM 740 N N . GLY A 1 94 ? 7.215 14.438 -5.891 1 93.5 94 GLY A N 1
ATOM 741 C CA . GLY A 1 94 ? 6.152 14.258 -6.867 1 93.5 94 GLY A CA 1
ATOM 742 C C . GLY A 1 94 ? 5.512 12.883 -6.809 1 93.5 94 GLY A C 1
ATOM 743 O O . GLY A 1 94 ? 4.637 12.562 -7.617 1 93.5 94 GLY A O 1
ATOM 744 N N . ILE A 1 95 ? 5.926 11.984 -5.906 1 96.06 95 ILE A N 1
ATOM 745 C CA . ILE A 1 95 ? 5.309 10.664 -5.785 1 96.06 95 ILE A CA 1
ATOM 746 C C . ILE A 1 95 ? 5.062 10.344 -4.312 1 96.06 95 ILE A C 1
ATOM 748 O O . ILE A 1 95 ? 5.508 11.078 -3.428 1 96.06 95 ILE A O 1
ATOM 752 N N . LEU A 1 96 ? 4.281 9.359 -4.086 1 97.94 96 LEU A N 1
ATOM 753 C CA . LEU A 1 96 ? 4.074 8.766 -2.77 1 97.94 96 LEU A CA 1
ATOM 754 C C . LEU A 1 96 ? 4.441 7.289 -2.77 1 97.94 96 LEU A C 1
ATOM 756 O O . LEU A 1 96 ? 3.812 6.488 -3.463 1 97.94 96 LEU A O 1
ATOM 760 N N . ARG A 1 97 ? 5.441 6.875 -2.008 1 97.88 97 ARG A N 1
ATOM 761 C CA . ARG A 1 97 ? 5.902 5.492 -1.971 1 97.88 97 ARG A CA 1
ATOM 762 C C . ARG A 1 97 ? 5.004 4.637 -1.082 1 97.88 97 ARG A C 1
ATOM 764 O O . ARG A 1 97 ? 4.602 5.07 -0 1 97.88 97 ARG A O 1
ATOM 771 N N . PHE A 1 98 ? 4.824 3.436 -1.554 1 97.81 98 PHE A N 1
ATOM 772 C CA . PHE A 1 98 ? 4.105 2.428 -0.783 1 97.81 98 PHE A CA 1
ATOM 773 C C . PHE A 1 98 ? 4.77 2.205 0.57 1 97.81 98 PHE A C 1
ATOM 775 O O . PHE A 1 98 ? 4.09 2.15 1.599 1 97.81 98 PHE A O 1
ATOM 782 N N . SER A 1 99 ? 6.055 2.131 0.591 1 96.81 99 SER A N 1
ATOM 783 C CA . SER A 1 99 ? 6.801 1.878 1.818 1 96.81 99 SER A CA 1
ATOM 784 C C . SER A 1 99 ? 6.672 3.043 2.795 1 96.81 99 SER A C 1
ATOM 786 O O . SER A 1 99 ? 6.613 2.838 4.008 1 96.81 99 SER A O 1
ATOM 788 N N . ALA A 1 100 ? 6.652 4.277 2.26 1 97.88 100 ALA A N 1
ATOM 789 C CA . ALA A 1 100 ? 6.461 5.449 3.111 1 97.88 100 ALA A CA 1
ATOM 790 C C . ALA A 1 100 ? 5.078 5.441 3.752 1 97.88 100 ALA A C 1
ATOM 792 O O . ALA A 1 100 ? 4.938 5.68 4.953 1 97.88 100 ALA A O 1
ATOM 793 N N . MET A 1 101 ? 4.043 5.117 2.961 1 98.19 101 MET A N 1
ATOM 794 C CA . MET A 1 101 ? 2.678 5.035 3.467 1 98.19 101 MET A CA 1
ATOM 795 C C . MET A 1 101 ? 2.555 3.951 4.531 1 98.19 101 MET A C 1
ATOM 797 O O . MET A 1 101 ? 1.866 4.137 5.535 1 98.19 101 MET A O 1
ATOM 801 N N . SER A 1 102 ? 3.24 2.83 4.281 1 97.06 102 SER A N 1
ATOM 802 C CA . SER A 1 102 ? 3.209 1.72 5.227 1 97.06 102 SER A CA 1
ATOM 803 C C . SER A 1 102 ? 3.793 2.125 6.574 1 97.06 102 SER A C 1
ATOM 805 O O . SER A 1 102 ? 3.246 1.776 7.625 1 97.06 102 SER A O 1
ATOM 807 N N . LYS A 1 103 ? 4.898 2.863 6.531 1 97 103 LYS A N 1
ATOM 808 C CA . LYS A 1 103 ? 5.535 3.318 7.766 1 97 103 LYS A CA 1
ATOM 809 C C . LYS A 1 103 ? 4.648 4.312 8.508 1 97 103 LYS A C 1
ATOM 811 O O . LYS A 1 103 ? 4.512 4.238 9.734 1 97 103 LYS A O 1
ATOM 816 N N . ILE A 1 104 ? 3.992 5.215 7.82 1 97.88 104 ILE A N 1
ATOM 817 C CA . ILE A 1 104 ? 3.092 6.188 8.43 1 97.88 104 ILE A CA 1
ATOM 818 C C . ILE A 1 104 ? 1.908 5.465 9.07 1 97.88 104 ILE A C 1
ATOM 820 O O . ILE A 1 104 ? 1.507 5.789 10.188 1 97.88 104 ILE A O 1
ATOM 824 N N . LYS A 1 105 ? 1.329 4.504 8.344 1 97.31 105 LYS A N 1
ATOM 825 C CA . LYS A 1 105 ? 0.226 3.707 8.875 1 97.31 105 LYS A CA 1
ATOM 826 C C . LYS A 1 105 ? 0.609 3.053 10.195 1 97.31 105 LYS A C 1
ATOM 828 O O . LYS A 1 105 ? -0.143 3.125 11.172 1 97.31 105 LYS A O 1
ATOM 833 N N . GLU A 1 106 ? 1.806 2.473 10.203 1 95.5 106 GLU A N 1
ATOM 834 C CA . GLU A 1 106 ? 2.311 1.823 11.414 1 95.5 106 GLU A CA 1
ATOM 835 C C . GLU A 1 106 ? 2.381 2.805 12.578 1 95.5 106 GLU A C 1
ATOM 837 O O . GLU A 1 106 ? 1.938 2.492 13.688 1 95.5 106 GLU A O 1
ATOM 842 N N . ILE A 1 107 ? 2.922 3.955 12.328 1 96.38 107 ILE A N 1
ATOM 843 C CA . ILE A 1 107 ? 3.129 4.969 13.359 1 96.38 107 ILE A CA 1
ATOM 844 C C . ILE A 1 107 ? 1.778 5.492 13.844 1 96.38 107 ILE A C 1
ATOM 846 O O . ILE A 1 107 ? 1.55 5.613 15.055 1 96.38 107 ILE A O 1
ATOM 850 N N . MET A 1 108 ? 0.844 5.734 12.914 1 96.88 108 MET A N 1
ATOM 851 C CA . MET A 1 108 ? -0.443 6.34 13.242 1 96.88 108 MET A CA 1
ATOM 852 C C . MET A 1 108 ? -1.288 5.398 14.094 1 96.88 108 MET A C 1
ATOM 854 O O . MET A 1 108 ? -2.1 5.848 14.906 1 96.88 108 MET A O 1
ATOM 858 N N . TYR A 1 109 ? -1.053 4.129 13.969 1 95.44 109 TYR A N 1
ATOM 859 C CA . TYR A 1 109 ? -1.825 3.135 14.711 1 95.44 109 TYR A CA 1
ATOM 860 C C . TYR A 1 109 ? -1.175 2.826 16.047 1 95.44 109 TYR A C 1
ATOM 862 O O . TYR A 1 109 ? -1.773 2.164 16.906 1 95.44 109 TYR A O 1
ATOM 870 N N . GLY A 1 110 ? 0.035 3.342 16.156 1 94.12 110 GLY A N 1
ATOM 871 C CA . GLY A 1 110 ? 0.72 3.166 17.422 1 94.12 110 GLY A CA 1
ATOM 872 C C . GLY A 1 110 ? 0.347 4.219 18.453 1 94.12 110 GLY A C 1
ATOM 873 O O . GLY A 1 110 ? -0.535 5.043 18.203 1 94.12 110 GLY A O 1
ATOM 874 N N . ARG A 1 111 ? 1.097 4.152 19.531 1 93.31 111 ARG A N 1
ATOM 875 C CA . ARG A 1 111 ? 0.771 5.051 20.641 1 93.31 111 ARG A CA 1
ATOM 876 C C . ARG A 1 111 ? 1.929 6 20.938 1 93.31 111 ARG A C 1
ATOM 878 O O . ARG A 1 111 ? 1.748 7.023 21.594 1 93.31 111 ARG A O 1
ATOM 885 N N . GLU A 1 112 ? 3.066 5.676 20.375 1 93.81 112 GLU A N 1
ATOM 886 C CA . GLU A 1 112 ? 4.27 6.422 20.734 1 93.81 112 GLU A CA 1
ATOM 887 C C . GLU A 1 112 ? 4.551 7.535 19.734 1 93.81 112 GLU A C 1
ATOM 889 O O . GLU A 1 112 ? 4.52 7.305 18.516 1 93.81 112 GLU A O 1
ATOM 894 N N . PRO A 1 113 ? 4.805 8.664 20.203 1 95.12 113 PRO A N 1
ATOM 895 C CA . PRO A 1 113 ? 5.219 9.734 19.297 1 95.12 113 PRO A CA 1
ATOM 896 C C . PRO A 1 113 ? 6.492 9.398 18.531 1 95.12 113 PRO A C 1
ATOM 898 O O . PRO A 1 113 ? 7.371 8.711 19.062 1 95.12 113 PRO A O 1
ATOM 901 N N . ARG A 1 114 ? 6.5 9.852 17.344 1 96.06 114 ARG A N 1
ATOM 902 C CA . ARG A 1 114 ? 7.648 9.555 16.484 1 96.06 114 ARG A CA 1
ATOM 903 C C . ARG A 1 114 ? 8.016 10.758 15.633 1 96.06 114 ARG A C 1
ATOM 905 O O . ARG A 1 114 ? 7.188 11.641 15.406 1 96.06 114 ARG A O 1
ATOM 912 N N . SER A 1 115 ? 9.281 10.836 15.297 1 94.81 115 SER A N 1
ATOM 913 C CA . SER A 1 115 ? 9.773 11.773 14.289 1 94.81 115 SER A CA 1
ATOM 914 C C . SER A 1 115 ? 10.305 11.039 13.062 1 94.81 115 SER A C 1
ATOM 916 O O . SER A 1 115 ? 11.094 10.094 13.188 1 94.81 115 SER A O 1
ATOM 918 N N . LEU A 1 116 ? 9.875 11.484 11.961 1 95.94 116 LEU A N 1
ATOM 919 C CA . LEU A 1 116 ? 10.289 10.852 10.719 1 95.94 116 LEU A CA 1
ATOM 920 C C . LEU A 1 116 ? 11.07 11.828 9.844 1 95.94 116 LEU A C 1
ATOM 922 O O . LEU A 1 116 ? 10.609 12.945 9.594 1 95.94 116 LEU A O 1
ATOM 926 N N . PHE A 1 117 ? 12.227 11.391 9.453 1 95.56 117 PHE A N 1
ATOM 927 C CA . PHE A 1 117 ? 12.984 12.102 8.438 1 95.56 117 PHE A CA 1
ATOM 928 C C . PHE A 1 117 ? 12.75 11.492 7.059 1 95.56 117 PHE A C 1
ATOM 930 O O . PHE A 1 117 ? 12.828 10.273 6.895 1 95.56 117 PHE A O 1
ATOM 937 N N . VAL A 1 118 ? 12.422 12.359 6.113 1 96.44 118 VAL A N 1
ATOM 938 C CA . VAL A 1 118 ? 12.156 11.898 4.758 1 96.44 118 VAL A CA 1
ATOM 939 C C . VAL A 1 118 ? 13.375 12.172 3.873 1 96.44 118 VAL A C 1
ATOM 941 O O . VAL A 1 118 ? 13.742 13.328 3.656 1 96.44 118 VAL A O 1
ATOM 944 N N . ASN A 1 119 ? 14.07 11.141 3.459 1 95.56 119 ASN A N 1
ATOM 945 C CA . ASN A 1 119 ? 15 11.289 2.34 1 95.56 119 ASN A CA 1
ATOM 946 C C . ASN A 1 119 ? 14.258 11.594 1.04 1 95.56 119 ASN A C 1
ATOM 948 O O . ASN A 1 119 ? 13.734 10.688 0.388 1 95.56 119 ASN A O 1
ATOM 952 N N . GLY A 1 120 ? 14.219 12.75 0.645 1 96.69 120 GLY A N 1
ATOM 953 C CA . GLY A 1 120 ? 13.383 13.258 -0.433 1 96.69 120 GLY A CA 1
ATOM 954 C C . GLY A 1 120 ? 12.5 14.422 -0.01 1 96.69 120 GLY A C 1
ATOM 955 O O . GLY A 1 120 ? 12.977 15.391 0.58 1 96.69 120 GLY A O 1
ATOM 956 N N . GLU A 1 121 ? 11.234 14.305 -0.351 1 95.25 121 GLU A N 1
ATOM 957 C CA . GLU A 1 121 ? 10.297 15.375 -0.028 1 95.25 121 GLU A CA 1
ATOM 958 C C . GLU A 1 121 ? 9.203 14.891 0.921 1 95.25 121 GLU A C 1
ATOM 960 O O . GLU A 1 121 ? 8.766 13.742 0.836 1 95.25 121 GLU A O 1
ATOM 965 N N . ASP A 1 122 ? 8.656 15.805 1.751 1 95.25 122 ASP A N 1
ATOM 966 C CA . ASP A 1 122 ? 7.707 15.406 2.787 1 95.25 122 ASP A CA 1
ATOM 967 C C . ASP A 1 122 ? 6.293 15.875 2.445 1 95.25 122 ASP A C 1
ATOM 969 O O . ASP A 1 122 ? 5.332 15.508 3.117 1 95.25 122 ASP A O 1
ATOM 973 N N . ASP A 1 123 ? 6.043 16.609 1.432 1 91 123 ASP A N 1
ATOM 974 C CA . ASP A 1 123 ? 4.793 17.312 1.146 1 91 123 ASP A CA 1
ATOM 975 C C . ASP A 1 123 ? 3.631 16.328 1.013 1 91 123 ASP A C 1
ATOM 977 O O . ASP A 1 123 ? 2.533 16.578 1.51 1 91 123 ASP A O 1
ATOM 981 N N . MET A 1 124 ? 3.896 15.195 0.448 1 95 124 MET A N 1
ATOM 982 C CA . MET A 1 124 ? 2.812 14.266 0.138 1 95 124 MET A CA 1
ATOM 983 C C . MET A 1 124 ? 2.447 13.43 1.358 1 95 124 MET A C 1
ATOM 985 O O . MET A 1 124 ? 1.454 12.703 1.341 1 95 124 MET A O 1
ATOM 989 N N . MET A 1 125 ? 3.16 13.594 2.432 1 97.44 125 MET A N 1
ATOM 990 C CA . MET A 1 125 ? 2.945 12.758 3.611 1 97.44 125 MET A CA 1
ATOM 991 C C . MET A 1 125 ? 1.616 13.094 4.277 1 97.44 125 MET A C 1
ATOM 993 O O . MET A 1 125 ? 1.096 12.297 5.062 1 97.44 125 MET A O 1
ATOM 997 N N . VAL A 1 126 ? 1.06 14.258 3.99 1 97.75 126 VAL A N 1
ATOM 998 C CA . VAL A 1 126 ? -0.226 14.656 4.555 1 97.75 126 VAL A CA 1
ATOM 999 C C . VAL A 1 126 ? -1.303 13.656 4.148 1 97.75 126 VAL A C 1
ATOM 1001 O O . VAL A 1 126 ? -2.213 13.359 4.926 1 97.75 126 VAL A O 1
ATOM 1004 N N . ILE A 1 127 ? -1.171 13.07 2.973 1 97.75 127 ILE A N 1
ATOM 1005 C CA . ILE A 1 127 ? -2.17 12.164 2.412 1 97.75 127 ILE A CA 1
ATOM 1006 C C . ILE A 1 127 ? -2.299 10.922 3.293 1 97.75 127 ILE A C 1
ATOM 1008 O O . ILE A 1 127 ? -3.355 10.68 3.879 1 97.75 127 ILE A O 1
ATOM 1012 N N . PRO A 1 128 ? -1.204 10.125 3.467 1 98.31 128 PRO A N 1
ATOM 1013 C CA . PRO A 1 128 ? -1.375 8.945 4.32 1 98.31 128 PRO A CA 1
ATOM 1014 C C . PRO A 1 128 ? -1.65 9.305 5.777 1 98.31 128 PRO A C 1
ATOM 1016 O O . PRO A 1 128 ? -2.303 8.547 6.496 1 98.31 128 PRO A O 1
ATOM 1019 N N . ILE A 1 129 ? -1.153 10.469 6.285 1 98.44 129 ILE A N 1
ATOM 1020 C CA . ILE A 1 129 ? -1.391 10.891 7.66 1 98.44 129 ILE A CA 1
ATOM 1021 C C . ILE A 1 129 ? -2.889 11.078 7.895 1 98.44 129 ILE A C 1
ATOM 1023 O O . ILE A 1 129 ? -3.424 10.648 8.914 1 98.44 129 ILE A O 1
ATOM 1027 N N . ILE A 1 130 ? -3.576 11.727 6.945 1 97.94 130 ILE A N 1
ATOM 1028 C CA . ILE A 1 130 ? -5.016 11.93 7.047 1 97.94 130 ILE A CA 1
ATOM 1029 C C . ILE A 1 130 ? -5.742 10.602 6.895 1 97.94 130 ILE A C 1
ATOM 1031 O O . ILE A 1 130 ? -6.656 10.289 7.668 1 97.94 130 ILE A O 1
ATOM 1035 N N . LEU A 1 131 ? -5.379 9.805 5.957 1 97.62 131 LEU A N 1
ATOM 1036 C CA . LEU A 1 131 ? -6.062 8.547 5.66 1 97.62 131 LEU A CA 1
ATOM 1037 C C . LEU A 1 131 ? -6.008 7.602 6.852 1 97.62 131 LEU A C 1
ATOM 1039 O O . LEU A 1 131 ? -6.988 6.922 7.156 1 97.62 131 LEU A O 1
ATOM 1043 N N . TYR A 1 132 ? -4.855 7.59 7.562 1 97.19 132 TYR A N 1
ATOM 1044 C CA . TYR A 1 132 ? -4.664 6.602 8.617 1 97.19 132 TYR A CA 1
ATOM 1045 C C . TYR A 1 132 ? -4.805 7.242 9.992 1 97.19 132 TYR A C 1
ATOM 1047 O O . TYR A 1 132 ? -4.586 6.586 11.016 1 97.19 132 TYR A O 1
ATOM 1055 N N . GLY A 1 133 ? -5.062 8.516 10.031 1 96.75 133 GLY A N 1
ATOM 1056 C CA . GLY A 1 133 ? -5.219 9.227 11.289 1 96.75 133 GLY A CA 1
ATOM 1057 C C . GLY A 1 133 ? -6.555 8.961 11.961 1 96.75 133 GLY A C 1
ATOM 1058 O O . GLY A 1 133 ? -7.379 8.211 11.438 1 96.75 133 GLY A O 1
ATOM 1059 N N . LYS A 1 134 ? -6.723 9.609 13.086 1 96.19 134 LYS A N 1
ATOM 1060 C CA . LYS A 1 134 ? -7.945 9.5 13.875 1 96.19 134 LYS A CA 1
ATOM 1061 C C . LYS A 1 134 ? -8.781 10.773 13.789 1 96.19 134 LYS A C 1
ATOM 1063 O O . LYS A 1 134 ? -8.242 11.852 13.531 1 96.19 134 LYS A O 1
ATOM 1068 N N . ASN A 1 135 ? -10.094 10.547 14.07 1 96.56 135 ASN A N 1
ATOM 1069 C CA . ASN A 1 135 ? -10.914 11.742 14.25 1 96.56 135 ASN A CA 1
ATOM 1070 C C . ASN A 1 135 ? -10.375 12.625 15.375 1 96.56 135 ASN A C 1
ATOM 1072 O O . ASN A 1 135 ? -10.023 12.125 16.453 1 96.56 135 ASN A O 1
ATOM 1076 N N . GLY A 1 136 ? -10.195 13.859 15.047 1 97.31 136 GLY A N 1
ATOM 1077 C CA . GLY A 1 136 ? -9.75 14.805 16.062 1 97.31 136 GLY A CA 1
ATOM 1078 C C . GLY A 1 136 ? -8.273 15.117 15.977 1 97.31 136 GLY A C 1
ATOM 1079 O O . GLY A 1 136 ? -7.797 16.062 16.594 1 97.31 136 GLY A O 1
ATOM 1080 N N . ASP A 1 137 ? -7.566 14.289 15.227 1 98.06 137 ASP A N 1
ATOM 1081 C CA . ASP A 1 137 ? -6.172 14.641 14.977 1 98.06 137 ASP A CA 1
ATOM 1082 C C . ASP A 1 137 ? -6.066 16.016 14.312 1 98.06 137 ASP A C 1
ATOM 1084 O O . ASP A 1 137 ? -6.902 16.375 13.484 1 98.06 137 ASP A O 1
ATOM 1088 N N . LEU A 1 138 ? -5.043 16.719 14.672 1 98.81 138 LEU A N 1
ATOM 1089 C CA . LEU A 1 138 ? -4.75 17.969 13.961 1 98.81 138 LEU A CA 1
ATOM 1090 C C . LEU A 1 138 ? -3.449 17.844 13.172 1 98.81 138 LEU A C 1
ATOM 1092 O O . LEU A 1 138 ? -2.383 17.625 13.75 1 98.81 138 LEU A O 1
ATOM 1096 N N . VAL A 1 139 ? -3.6 17.953 11.906 1 98.69 139 VAL A N 1
ATOM 1097 C CA . VAL A 1 139 ? -2.439 17.953 11.023 1 98.69 139 VAL A CA 1
ATOM 1098 C C . VAL A 1 139 ? -2.059 19.391 10.664 1 98.69 139 VAL A C 1
ATOM 1100 O O . VAL A 1 139 ? -2.893 20.156 10.18 1 98.69 139 VAL A O 1
ATOM 1103 N N . VAL A 1 140 ? -0.818 19.75 10.938 1 98.56 140 VAL A N 1
ATOM 1104 C CA . VAL A 1 140 ? -0.3 21.094 10.648 1 98.56 140 VAL A CA 1
ATOM 1105 C C . VAL A 1 140 ? 0.816 21 9.609 1 98.56 140 VAL A C 1
ATOM 1107 O O . VAL A 1 140 ? 1.819 20.312 9.828 1 98.56 140 VAL A O 1
ATOM 1110 N N . TYR A 1 141 ? 0.618 21.656 8.484 1 97.81 141 TYR A N 1
ATOM 1111 C CA . TYR A 1 141 ? 1.646 21.609 7.449 1 97.81 141 TYR A CA 1
ATOM 1112 C C . TYR A 1 141 ? 1.91 22.984 6.875 1 97.81 141 TYR A C 1
ATOM 1114 O O . TYR A 1 141 ? 1.087 23.891 7.02 1 97.81 141 TYR A O 1
ATOM 1122 N N . GLY A 1 142 ? 3.102 23.125 6.328 1 95.38 142 GLY A N 1
ATOM 1123 C CA . GLY A 1 142 ? 3.5 24.406 5.789 1 95.38 142 GLY A CA 1
ATOM 1124 C C . GLY A 1 142 ? 2.91 24.688 4.418 1 95.38 142 GLY A C 1
ATOM 1125 O O . GLY A 1 142 ? 2.828 23.797 3.578 1 95.38 142 GLY A O 1
ATOM 1126 N N . GLN A 1 143 ? 2.436 25.828 4.219 1 92.75 143 GLN A N 1
ATOM 1127 C CA . GLN A 1 143 ? 2.037 26.375 2.924 1 92.75 143 GLN A CA 1
ATOM 1128 C C . GLN A 1 143 ? 3.031 27.422 2.438 1 92.75 143 GLN A C 1
ATOM 1130 O O . GLN A 1 143 ? 3.17 28.484 3.049 1 92.75 143 GLN A O 1
ATOM 1135 N N . PRO A 1 144 ? 3.713 27.062 1.383 1 85.12 144 PRO A N 1
ATOM 1136 C CA . PRO A 1 144 ? 4.746 27.984 0.908 1 85.12 144 PRO A CA 1
ATOM 1137 C C . PRO A 1 144 ? 4.242 29.422 0.79 1 85.12 144 PRO A C 1
ATOM 1139 O O . PRO A 1 144 ? 3.203 29.672 0.173 1 85.12 144 PRO A O 1
ATOM 1142 N N . ASN A 1 145 ? 4.973 30.281 1.43 1 86.94 145 ASN A N 1
ATOM 1143 C CA . ASN A 1 145 ? 4.789 31.719 1.362 1 86.94 145 ASN A CA 1
ATOM 1144 C C . ASN A 1 145 ? 3.449 32.156 1.96 1 86.94 145 ASN A C 1
ATOM 1146 O O . ASN A 1 145 ? 2.941 33.219 1.653 1 86.94 145 ASN A O 1
ATOM 1150 N N . ALA A 1 146 ? 2.793 31.328 2.645 1 91.62 146 ALA A N 1
ATOM 1151 C CA . ALA A 1 146 ? 1.477 31.688 3.17 1 91.62 146 ALA A CA 1
ATOM 1152 C C . ALA A 1 146 ? 1.398 31.422 4.672 1 91.62 146 ALA A C 1
ATOM 1154 O O . ALA A 1 146 ? 0.757 32.188 5.406 1 91.62 146 ALA A O 1
ATOM 1155 N N . GLY A 1 147 ? 2.082 30.469 5.172 1 95.19 147 GLY A N 1
ATOM 1156 C CA . GLY A 1 147 ? 2.045 30.141 6.59 1 95.19 147 GLY A CA 1
ATOM 1157 C C . GLY A 1 147 ? 1.816 28.656 6.852 1 95.19 147 GLY A C 1
ATOM 1158 O O . GLY A 1 147 ? 2.404 27.812 6.188 1 95.19 147 GLY A O 1
ATOM 1159 N N . ALA A 1 148 ? 1.123 28.422 7.895 1 97.5 148 ALA A N 1
ATOM 1160 C CA . ALA A 1 148 ? 0.831 27.031 8.273 1 97.5 148 ALA A CA 1
ATOM 1161 C C . ALA A 1 148 ? -0.652 26.719 8.094 1 97.5 148 ALA A C 1
ATOM 1163 O O . ALA A 1 148 ? -1.509 27.562 8.352 1 97.5 148 ALA A O 1
ATOM 1164 N N . VAL A 1 149 ? -0.949 25.609 7.617 1 98.12 149 VAL A N 1
ATOM 1165 C CA . VAL A 1 149 ? -2.324 25.141 7.461 1 98.12 149 VAL A CA 1
ATOM 1166 C C . VAL A 1 149 ? -2.652 24.109 8.539 1 98.12 149 VAL A C 1
ATOM 1168 O O . VAL A 1 149 ? -1.861 23.203 8.797 1 98.12 149 VAL A O 1
ATOM 1171 N N . CYS A 1 150 ? -3.764 24.297 9.227 1 98.56 150 CYS A N 1
ATOM 1172 C CA . CYS A 1 150 ? -4.289 23.328 10.188 1 98.56 150 CYS A CA 1
ATOM 1173 C C . CYS A 1 150 ? -5.473 22.578 9.602 1 98.56 150 CYS A C 1
ATOM 1175 O O . CYS A 1 150 ? -6.465 23.172 9.188 1 98.56 150 CYS A O 1
ATOM 1177 N N . LEU A 1 151 ? -5.324 21.297 9.523 1 98.25 151 LEU A N 1
ATOM 1178 C CA . LEU A 1 151 ? -6.355 20.422 8.992 1 98.25 151 LEU A CA 1
ATOM 1179 C C . LEU A 1 151 ? -6.801 19.391 10.039 1 98.25 151 LEU A C 1
ATOM 1181 O O . LEU A 1 151 ? -6.062 18.469 10.352 1 98.25 151 LEU A O 1
ATOM 1185 N N . GLU A 1 152 ? -7.969 19.641 10.586 1 98.19 152 GLU A N 1
ATOM 1186 C CA . GLU A 1 152 ? -8.508 18.656 11.516 1 98.19 152 GLU A CA 1
ATOM 1187 C C . GLU A 1 152 ? -8.969 17.406 10.773 1 98.19 152 GLU A C 1
ATOM 1189 O O . GLU A 1 152 ? -9.602 17.484 9.719 1 98.19 152 GLU A O 1
ATOM 1194 N N . ASN A 1 153 ? -8.609 16.281 11.297 1 97.75 153 ASN A N 1
ATOM 1195 C CA . ASN A 1 153 ? -8.969 15.023 10.656 1 97.75 153 ASN A CA 1
ATOM 1196 C C . ASN A 1 153 ? -10.367 14.562 11.07 1 97.75 153 ASN A C 1
ATOM 1198 O O . ASN A 1 153 ? -10.664 14.469 12.258 1 97.75 153 ASN A O 1
ATOM 1202 N N . TRP A 1 154 ? -11.164 14.367 10.117 1 96.69 154 TRP A N 1
ATOM 1203 C CA . TRP A 1 154 ? -12.516 13.844 10.258 1 96.69 154 TRP A CA 1
ATOM 1204 C C . TRP A 1 154 ? -12.977 13.172 8.969 1 96.69 154 TRP A C 1
ATOM 1206 O O . TRP A 1 154 ? -12.227 13.109 7.996 1 96.69 154 TRP A O 1
ATOM 1216 N N . GLU A 1 155 ? -14.148 12.617 8.992 1 95.5 155 GLU A N 1
ATOM 1217 C CA . GLU A 1 155 ? -14.617 11.836 7.852 1 95.5 155 GLU A CA 1
ATOM 1218 C C . GLU A 1 155 ? -14.578 12.664 6.566 1 95.5 155 GLU A C 1
ATOM 1220 O O . GLU A 1 155 ? -14.242 12.141 5.504 1 95.5 155 GLU A O 1
ATOM 1225 N N . GLY A 1 156 ? -14.93 13.961 6.684 1 95.5 156 GLY A N 1
ATOM 1226 C CA . GLY A 1 156 ? -14.93 14.828 5.516 1 95.5 156 GLY A CA 1
ATOM 1227 C C . GLY A 1 156 ? -13.547 15.031 4.926 1 95.5 156 GLY A C 1
ATOM 1228 O O . GLY A 1 156 ? -13.375 14.961 3.707 1 95.5 156 GLY A O 1
ATOM 1229 N N . SER A 1 157 ? -12.555 15.297 5.762 1 95.62 157 SER A N 1
ATOM 1230 C CA . SER A 1 157 ? -11.195 15.469 5.258 1 95.62 157 SER A CA 1
ATOM 1231 C C . SER A 1 157 ? -10.664 14.172 4.66 1 95.62 157 SER A C 1
ATOM 1233 O O . SER A 1 157 ? -9.953 14.188 3.654 1 95.62 157 SER A O 1
ATOM 1235 N N . ARG A 1 158 ? -10.977 13.031 5.273 1 95.75 158 ARG A N 1
ATOM 1236 C CA . ARG A 1 158 ? -10.539 11.742 4.746 1 95.75 158 ARG A CA 1
ATOM 1237 C C . ARG A 1 158 ? -11.164 11.469 3.383 1 95.75 158 ARG A C 1
ATOM 1239 O O . ARG A 1 158 ? -10.492 10.977 2.475 1 95.75 158 ARG A O 1
ATOM 1246 N N . TRP A 1 159 ? -12.414 11.82 3.295 1 95.5 159 TRP A N 1
ATOM 1247 C CA . TRP A 1 159 ? -13.094 11.664 2.012 1 95.5 159 TRP A CA 1
ATOM 1248 C C . TRP A 1 159 ? -12.43 12.516 0.935 1 95.5 159 TRP A C 1
ATOM 1250 O O . TRP A 1 159 ? -12.203 12.039 -0.182 1 95.5 159 TRP A O 1
ATOM 1260 N N . ARG A 1 160 ? -12.156 13.703 1.284 1 94.88 160 ARG A N 1
ATOM 1261 C CA . ARG A 1 160 ? -11.531 14.609 0.322 1 94.88 160 ARG A CA 1
ATOM 1262 C C . ARG A 1 160 ? -10.164 14.102 -0.111 1 94.88 160 ARG A C 1
ATOM 1264 O O . ARG A 1 160 ? -9.852 14.086 -1.303 1 94.88 160 ARG A O 1
ATOM 1271 N N . VAL A 1 161 ? -9.391 13.695 0.83 1 96 161 VAL A N 1
ATOM 1272 C CA . VAL A 1 161 ? -8.055 13.195 0.527 1 96 161 VAL A CA 1
ATOM 1273 C C . VAL A 1 161 ? -8.156 11.914 -0.298 1 96 161 VAL A C 1
ATOM 1275 O O . VAL A 1 161 ? -7.395 11.719 -1.247 1 96 161 VAL A O 1
ATOM 1278 N N . MET A 1 162 ? -9.109 11.047 0.023 1 96.69 162 MET A N 1
ATOM 1279 C CA . MET A 1 162 ? -9.305 9.812 -0.734 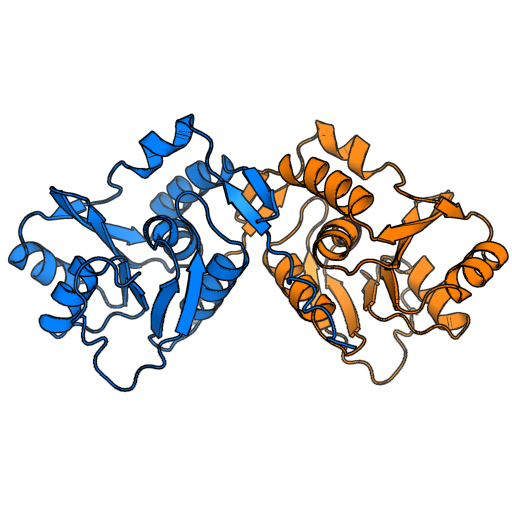1 96.69 162 MET A CA 1
ATOM 1280 C C . MET A 1 162 ? -9.719 10.117 -2.17 1 96.69 162 MET A C 1
ATOM 1282 O O . MET A 1 162 ? -9.281 9.438 -3.102 1 96.69 162 MET A O 1
ATOM 1286 N N . ASP A 1 163 ? -10.57 11.141 -2.266 1 96.12 163 ASP A N 1
ATOM 1287 C CA . ASP A 1 163 ? -10.984 11.562 -3.602 1 96.12 163 ASP A CA 1
ATOM 1288 C C . ASP A 1 163 ? -9.781 11.977 -4.441 1 96.12 163 ASP A C 1
ATOM 1290 O O . ASP A 1 163 ? -9.672 11.602 -5.613 1 96.12 163 ASP A O 1
ATOM 1294 N N . ILE A 1 164 ? -8.891 12.648 -3.885 1 96.06 164 ILE A N 1
ATOM 1295 C CA . ILE A 1 164 ? -7.68 13.086 -4.57 1 96.06 164 ILE A CA 1
ATOM 1296 C C . ILE A 1 164 ? -6.789 11.875 -4.855 1 96.06 164 ILE A C 1
ATOM 1298 O O . ILE A 1 164 ? -6.344 11.68 -5.988 1 96.06 164 ILE A O 1
ATOM 1302 N N . PHE A 1 165 ? -6.547 11.062 -3.84 1 97.12 165 PHE A N 1
ATOM 1303 C CA . PHE A 1 165 ? -5.629 9.938 -3.936 1 97.12 165 PHE A CA 1
ATOM 1304 C C . PHE A 1 165 ? -6.141 8.906 -4.941 1 97.12 165 PHE A C 1
ATOM 1306 O O . PHE A 1 165 ? -5.348 8.234 -5.605 1 97.12 165 PHE A O 1
ATOM 1313 N N . SER A 1 166 ? -7.426 8.773 -5.07 1 97.19 166 SER A N 1
ATOM 1314 C CA . SER A 1 166 ? -8.016 7.801 -5.977 1 97.19 166 SER A CA 1
ATOM 1315 C C . SER A 1 166 ? -7.625 8.086 -7.426 1 97.19 166 SER A C 1
ATOM 1317 O O . SER A 1 166 ? -7.797 7.23 -8.297 1 97.19 166 SER A O 1
ATOM 1319 N N . LYS A 1 167 ? -7.113 9.258 -7.66 1 96.94 167 LYS A N 1
ATOM 1320 C CA . LYS A 1 167 ? -6.742 9.648 -9.016 1 96.94 167 LYS A CA 1
ATOM 1321 C C . LYS A 1 167 ? -5.281 9.32 -9.305 1 96.94 167 LYS A C 1
ATOM 1323 O O . LYS A 1 167 ? -4.812 9.484 -10.43 1 96.94 167 LYS A O 1
ATOM 1328 N N . PHE A 1 168 ? -4.566 8.961 -8.289 1 97.56 168 PHE A N 1
ATOM 1329 C CA . PHE A 1 168 ? -3.166 8.602 -8.469 1 97.56 168 PHE A CA 1
ATOM 1330 C C . PHE A 1 168 ? -3.035 7.309 -9.258 1 97.56 168 PHE A C 1
ATOM 1332 O O . PHE A 1 168 ? -3.934 6.465 -9.234 1 97.56 168 PHE A O 1
ATOM 1339 N N . THR A 1 169 ? -1.925 7.168 -9.906 1 96.38 169 THR A N 1
ATOM 1340 C CA . THR A 1 169 ? -1.624 5.941 -10.633 1 96.38 169 THR A CA 1
ATOM 1341 C C . THR A 1 169 ? -0.449 5.207 -9.992 1 96.38 169 THR A C 1
ATOM 1343 O O . THR A 1 169 ? 0.551 5.824 -9.625 1 96.38 169 THR A O 1
ATOM 1346 N N . ALA A 1 170 ? -0.648 3.898 -9.805 1 97.06 170 ALA A N 1
ATOM 1347 C CA . ALA A 1 170 ? 0.415 3.068 -9.25 1 97.06 170 ALA A CA 1
ATOM 1348 C C . ALA A 1 170 ? 1.472 2.748 -10.305 1 97.06 170 ALA A C 1
ATOM 1350 O O . ALA A 1 170 ? 1.142 2.48 -11.461 1 97.06 170 ALA A O 1
ATOM 1351 N N . GLU A 1 171 ? 2.723 2.787 -9.93 1 96.38 171 GLU A N 1
ATOM 1352 C CA . GLU A 1 171 ? 3.852 2.391 -10.766 1 96.38 171 GLU A CA 1
ATOM 1353 C C . GLU A 1 171 ? 5.004 1.861 -9.922 1 96.38 171 GLU A C 1
ATOM 1355 O O . GLU A 1 171 ? 4.977 1.952 -8.688 1 96.38 171 GLU A O 1
ATOM 1360 N N . LEU A 1 172 ? 5.926 1.18 -10.586 1 93.44 172 LEU A N 1
ATOM 1361 C CA . LEU A 1 172 ? 7.156 0.823 -9.883 1 93.44 172 LEU A CA 1
ATOM 1362 C C . LEU A 1 172 ? 8.055 2.039 -9.719 1 93.44 172 LEU A C 1
ATOM 1364 O O . LEU A 1 172 ? 8.18 2.857 -10.633 1 93.44 172 LEU A O 1
ATOM 1368 N N . CYS A 1 173 ? 8.625 2.178 -8.516 1 91.38 173 CYS A N 1
ATOM 1369 C CA . CYS A 1 173 ? 9.469 3.336 -8.258 1 91.38 173 CYS A CA 1
ATOM 1370 C C . CYS A 1 173 ? 10.711 3.311 -9.141 1 91.38 173 CYS A C 1
ATOM 1372 O O . CYS A 1 173 ? 11.195 2.24 -9.516 1 91.38 173 CYS A O 1
ATOM 1374 N N . MET B 1 1 ? -17.422 1.929 29.453 1 23.39 1 MET B N 1
ATOM 1375 C CA . MET B 1 1 ? -17.188 2.842 28.328 1 23.39 1 MET B CA 1
ATOM 1376 C C . MET B 1 1 ? -16.438 2.137 27.203 1 23.39 1 MET B C 1
ATOM 1378 O O . MET B 1 1 ? -15.281 1.736 27.391 1 23.39 1 MET B O 1
ATOM 1382 N N . GLU B 1 2 ? -16.969 1.208 26.547 1 26.97 2 GLU B N 1
ATOM 1383 C CA . GLU B 1 2 ? -16.484 0.245 25.562 1 26.97 2 GLU B CA 1
ATOM 1384 C C . GLU B 1 2 ? -15.695 0.938 24.453 1 26.97 2 GLU B C 1
ATOM 1386 O O . GLU B 1 2 ? -16.219 1.808 23.766 1 26.97 2 GLU B O 1
ATOM 1391 N N . VAL B 1 3 ? -14.477 1.251 24.734 1 34.28 3 VAL B N 1
ATOM 1392 C CA . VAL B 1 3 ? -13.555 1.884 23.797 1 34.28 3 VAL B CA 1
ATOM 1393 C C . VAL B 1 3 ? -13.844 1.387 22.375 1 34.28 3 VAL B C 1
ATOM 1395 O O . VAL B 1 3 ? -13.68 0.199 22.094 1 34.28 3 VAL B O 1
ATOM 1398 N N . ARG B 1 4 ? -14.891 1.771 21.781 1 37.22 4 ARG B N 1
ATOM 1399 C CA . ARG B 1 4 ? -15.297 1.529 20.406 1 37.22 4 ARG B CA 1
ATOM 1400 C C . ARG B 1 4 ? -14.086 1.311 19.5 1 37.22 4 ARG B C 1
ATOM 1402 O O . ARG B 1 4 ? -13.188 2.15 19.453 1 37.22 4 ARG B O 1
ATOM 1409 N N . TYR B 1 5 ? -13.586 0.163 19.375 1 40.41 5 TYR B N 1
ATOM 1410 C CA . TYR B 1 5 ? -12.523 -0.365 18.531 1 40.41 5 TYR B CA 1
ATOM 1411 C C . TYR B 1 5 ? -12.523 0.312 17.172 1 40.41 5 TYR B C 1
ATOM 1413 O O . TYR B 1 5 ? -13.391 0.037 16.344 1 40.41 5 TYR B O 1
ATOM 1421 N N . LYS B 1 6 ? -12.531 1.659 17.234 1 49.16 6 LYS B N 1
ATOM 1422 C CA . LYS B 1 6 ? -12.523 2.42 15.992 1 49.16 6 LYS B CA 1
ATOM 1423 C C . LYS B 1 6 ? -11.695 1.71 14.922 1 49.16 6 LYS B C 1
ATOM 1425 O O . LYS B 1 6 ? -10.531 1.379 15.141 1 49.16 6 LYS B O 1
ATOM 1430 N N . ARG B 1 7 ? -12.328 0.982 14.016 1 54.62 7 ARG B N 1
ATOM 1431 C CA . ARG B 1 7 ? -11.914 0.175 12.875 1 54.62 7 ARG B CA 1
ATOM 1432 C C . ARG B 1 7 ? -10.75 0.829 12.133 1 54.62 7 ARG B C 1
ATOM 1434 O O . ARG B 1 7 ? -10.836 1.992 11.734 1 54.62 7 ARG B O 1
ATOM 1441 N N . LYS B 1 8 ? -9.461 0.197 12.305 1 73 8 LYS B N 1
ATOM 1442 C CA . LYS B 1 8 ? -8.305 0.622 11.523 1 73 8 LYS B CA 1
ATOM 1443 C C . LYS B 1 8 ? -8.641 0.7 10.039 1 73 8 LYS B C 1
ATOM 1445 O O . LYS B 1 8 ? -9.172 -0.254 9.469 1 73 8 LYS B O 1
ATOM 1450 N N . VAL B 1 9 ? -8.672 1.881 9.562 1 86.25 9 VAL B N 1
ATOM 1451 C CA . VAL B 1 9 ? -8.914 2.168 8.156 1 86.25 9 VAL B CA 1
ATOM 1452 C C . VAL B 1 9 ? -7.84 1.51 7.293 1 86.25 9 VAL B C 1
ATOM 1454 O O . VAL B 1 9 ? -6.672 1.459 7.684 1 86.25 9 VAL B O 1
ATOM 1457 N N . ASP B 1 10 ? -8.312 0.801 6.23 1 94.25 10 ASP B N 1
ATOM 1458 C CA . ASP B 1 10 ? -7.371 0.281 5.246 1 94.25 10 ASP B CA 1
ATOM 1459 C C . ASP B 1 10 ? -7.695 0.805 3.848 1 94.25 10 ASP B C 1
ATOM 1461 O O . ASP B 1 10 ? -8.836 1.193 3.572 1 94.25 10 ASP B O 1
ATOM 1465 N N . LEU B 1 11 ? -6.609 0.879 3.096 1 97 11 LEU B N 1
ATOM 1466 C CA . LEU B 1 11 ? -6.785 1.177 1.679 1 97 11 LEU B CA 1
ATOM 1467 C C . LEU B 1 11 ? -7.008 -0.102 0.878 1 97 11 LEU B C 1
ATOM 1469 O O . LEU B 1 11 ? -6.48 -1.16 1.232 1 97 11 LEU B O 1
ATOM 1473 N N . CYS B 1 12 ? -7.797 -0.002 -0.152 1 97.69 12 CYS B N 1
ATOM 1474 C CA . CYS B 1 12 ? -7.984 -1.111 -1.079 1 97.69 12 CYS B CA 1
ATOM 1475 C C . CYS B 1 12 ? -7.883 -0.64 -2.525 1 97.69 12 CYS B C 1
ATOM 1477 O O . CYS B 1 12 ? -8.125 0.533 -2.818 1 97.69 12 CYS B O 1
ATOM 1479 N N . PHE B 1 13 ? -7.488 -1.529 -3.34 1 98.12 13 PHE B N 1
ATOM 1480 C CA . PHE B 1 13 ? -7.402 -1.276 -4.773 1 98.12 13 PHE B CA 1
ATOM 1481 C C . PHE B 1 13 ? -8.422 -2.111 -5.535 1 98.12 13 PHE B C 1
ATOM 1483 O O . PHE B 1 13 ? -8.445 -3.338 -5.418 1 98.12 13 PHE B O 1
ATOM 1490 N N . ARG B 1 14 ? -9.227 -1.453 -6.285 1 97 14 ARG B N 1
ATOM 1491 C CA . ARG B 1 14 ? -10.297 -2.109 -7.027 1 97 14 ARG B CA 1
ATOM 1492 C C . ARG B 1 14 ? -10.07 -2.002 -8.531 1 97 14 ARG B C 1
ATOM 1494 O O . ARG B 1 14 ? -9.836 -0.911 -9.055 1 97 14 ARG B O 1
ATOM 1501 N N . PRO B 1 15 ? -10.078 -3.156 -9.211 1 97 15 PRO B N 1
ATOM 1502 C CA . PRO B 1 15 ? -10 -3.084 -10.672 1 97 15 PRO B CA 1
ATOM 1503 C C . PRO B 1 15 ? -11.289 -2.564 -11.305 1 97 15 PRO B C 1
ATOM 1505 O O . PRO B 1 15 ? -12.383 -2.861 -10.82 1 97 15 PRO B O 1
ATOM 1508 N N . PRO B 1 16 ? -11.109 -1.749 -12.328 1 95.31 16 PRO B N 1
ATOM 1509 C CA . PRO B 1 16 ? -12.305 -1.432 -13.102 1 95.31 16 PRO B CA 1
ATOM 1510 C C . PRO B 1 16 ? -12.875 -2.646 -13.828 1 95.31 16 PRO B C 1
ATOM 1512 O O . PRO B 1 16 ? -12.203 -3.67 -13.961 1 95.31 16 PRO B O 1
ATOM 1515 N N . ARG B 1 17 ? -14.055 -2.586 -14.273 1 92.06 17 ARG B N 1
ATOM 1516 C CA . ARG B 1 17 ? -14.742 -3.688 -14.938 1 92.06 17 ARG B CA 1
ATOM 1517 C C . ARG B 1 17 ? -13.969 -4.145 -16.172 1 92.06 17 ARG B C 1
ATOM 1519 O O . ARG B 1 17 ? -13.938 -5.336 -16.484 1 92.06 17 ARG B O 1
ATOM 1526 N N . THR B 1 18 ? -13.242 -3.209 -16.797 1 90.94 18 THR B N 1
ATOM 1527 C CA . THR B 1 18 ? -12.562 -3.467 -18.047 1 90.94 18 THR B CA 1
ATOM 1528 C C . THR B 1 18 ? -11.359 -4.379 -17.844 1 90.94 18 THR B C 1
ATOM 1530 O O . THR B 1 18 ? -10.898 -5.043 -18.766 1 90.94 18 THR B O 1
ATOM 1533 N N . VAL B 1 19 ? -10.891 -4.391 -16.594 1 92.62 19 VAL B N 1
ATOM 1534 C CA . VAL B 1 19 ? -9.664 -5.148 -16.375 1 92.62 19 VAL B CA 1
ATOM 1535 C C . VAL B 1 19 ? -10 -6.516 -15.781 1 92.62 19 VAL B C 1
ATOM 1537 O O . VAL B 1 19 ? -9.148 -7.41 -15.742 1 92.62 19 VAL B O 1
ATOM 1540 N N . ARG B 1 20 ? -11.172 -6.723 -15.352 1 86.94 20 ARG B N 1
ATOM 1541 C CA . ARG B 1 20 ? -11.586 -7.988 -14.758 1 86.94 20 ARG B CA 1
ATOM 1542 C C . ARG B 1 20 ? -11.391 -9.141 -15.727 1 86.94 20 ARG B C 1
ATOM 1544 O O . ARG B 1 20 ? -10.969 -10.234 -15.336 1 86.94 20 ARG B O 1
ATOM 1551 N N . ALA B 1 21 ? -11.711 -8.828 -16.969 1 86.75 21 ALA B N 1
ATOM 1552 C CA . ALA B 1 21 ? -11.516 -9.836 -18 1 86.75 21 ALA B CA 1
ATOM 1553 C C . ALA B 1 21 ? -10.039 -10.188 -18.156 1 86.75 21 ALA B C 1
ATOM 1555 O O . ALA B 1 21 ? -9.68 -11.359 -18.328 1 86.75 21 ALA B O 1
ATOM 1556 N N . GLU B 1 22 ? -9.188 -9.141 -18.094 1 88.25 22 GLU B N 1
ATOM 1557 C CA . GLU B 1 22 ? -7.742 -9.352 -18.172 1 88.25 22 GLU B CA 1
ATOM 1558 C C . GLU B 1 22 ? -7.234 -10.172 -17 1 88.25 22 GLU B C 1
ATOM 1560 O O . GLU B 1 22 ? -6.344 -11.016 -17.156 1 88.25 22 GLU B O 1
ATOM 1565 N N . LEU B 1 23 ? -7.84 -9.992 -15.844 1 88.81 23 LEU B N 1
ATOM 1566 C CA . LEU B 1 23 ? -7.418 -10.672 -14.625 1 88.81 23 LEU B CA 1
ATOM 1567 C C . LEU B 1 23 ? -7.82 -12.141 -14.648 1 88.81 23 LEU B C 1
ATOM 1569 O O . LEU B 1 23 ? -7.258 -12.953 -13.914 1 88.81 23 LEU B O 1
ATOM 1573 N N . SER B 1 24 ? -8.742 -12.477 -15.469 1 84.81 24 SER B N 1
ATOM 1574 C CA . SER B 1 24 ? -9.25 -13.844 -15.523 1 84.81 24 SER B CA 1
ATOM 1575 C C . SER B 1 24 ? -8.438 -14.688 -16.5 1 84.81 24 SER B C 1
ATOM 1577 O O . SER B 1 24 ? -8.531 -15.922 -16.484 1 84.81 24 SER B O 1
ATOM 1579 N N . ARG B 1 25 ? -7.668 -14.031 -17.328 1 87 25 ARG B N 1
ATOM 1580 C CA . ARG B 1 25 ? -6.848 -14.75 -18.297 1 87 25 ARG B CA 1
ATOM 1581 C C . ARG B 1 25 ? -5.609 -15.344 -17.625 1 87 25 ARG B C 1
ATOM 1583 O O . ARG B 1 25 ? -5.02 -14.727 -16.734 1 87 25 ARG B O 1
ATOM 1590 N N . PRO B 1 26 ? -5.27 -16.562 -18.078 1 89.38 26 PRO B N 1
ATOM 1591 C CA . PRO B 1 26 ? -4.023 -17.125 -17.547 1 89.38 26 PRO B CA 1
ATOM 1592 C C . PRO B 1 26 ? -2.783 -16.391 -18.062 1 89.38 26 PRO B C 1
ATOM 1594 O O . PRO B 1 26 ? -2.736 -16 -19.234 1 89.38 26 PRO B O 1
ATOM 1597 N N . TYR B 1 27 ? -1.946 -16.078 -17.156 1 91.62 27 TYR B N 1
ATOM 1598 C CA . TYR B 1 27 ? -0.65 -15.508 -17.516 1 91.62 27 TYR B CA 1
ATOM 1599 C C . TYR B 1 27 ? 0.473 -16.5 -17.25 1 91.62 27 TYR B C 1
ATOM 1601 O O . TYR B 1 27 ? 0.77 -16.812 -16.094 1 91.62 27 TYR B O 1
ATOM 1609 N N . GLY B 1 28 ? 0.983 -17.156 -18.219 1 95.94 28 GLY B N 1
ATOM 1610 C CA . GLY B 1 28 ? 2.016 -18.156 -18.062 1 95.94 28 GLY B CA 1
ATOM 1611 C C . GLY B 1 28 ? 1.699 -19.453 -18.812 1 95.94 28 GLY B C 1
ATOM 1612 O O . GLY B 1 28 ? 1.004 -19.422 -19.828 1 95.94 28 GLY B O 1
ATOM 1613 N N . ILE B 1 29 ? 2.264 -20.516 -18.344 1 97.38 29 ILE B N 1
ATOM 1614 C CA . ILE B 1 29 ? 2.074 -21.812 -18.969 1 97.38 29 ILE B CA 1
ATOM 1615 C C . ILE B 1 29 ? 0.991 -22.594 -18.219 1 97.38 29 ILE B C 1
ATOM 1617 O O . ILE B 1 29 ? 1.075 -22.781 -17 1 97.38 29 ILE B O 1
ATOM 1621 N N . LEU B 1 30 ? -0.017 -23.031 -18.984 1 97.62 30 LEU B N 1
ATOM 1622 C CA . LEU B 1 30 ? -1.105 -23.812 -18.391 1 97.62 30 LEU B CA 1
ATOM 1623 C C . LEU B 1 30 ? -0.78 -25.297 -18.391 1 97.62 30 LEU B C 1
ATOM 1625 O O . LEU B 1 30 ? -0.388 -25.859 -19.422 1 97.62 30 LEU B O 1
ATOM 1629 N N . PHE B 1 31 ? -0.86 -25.938 -17.266 1 98.06 31 PHE B N 1
ATOM 1630 C CA . PHE B 1 31 ? -0.689 -27.375 -17.125 1 98.06 31 PHE B CA 1
ATOM 1631 C C . PHE B 1 31 ? -2.008 -28.031 -16.734 1 98.06 31 PHE B C 1
ATOM 1633 O O . PHE B 1 31 ? -2.586 -27.734 -15.695 1 98.06 31 PHE B O 1
ATOM 1640 N N . SER B 1 32 ? -2.461 -28.891 -17.531 1 96.56 32 SER B N 1
ATOM 1641 C CA . SER B 1 32 ? -3.666 -29.656 -17.219 1 96.56 32 SER B CA 1
ATOM 1642 C C . SER B 1 32 ? -3.32 -31.031 -16.672 1 96.56 32 SER B C 1
ATOM 1644 O O . SER B 1 32 ? -4.191 -31.734 -16.141 1 96.56 32 SER B O 1
ATOM 1646 N N . ASN B 1 33 ? -2.02 -31.344 -16.781 1 96.38 33 ASN B N 1
ATOM 1647 C CA . ASN B 1 33 ? -1.504 -32.625 -16.297 1 96.38 33 ASN B CA 1
ATOM 1648 C C . ASN B 1 33 ? -0.614 -32.438 -15.07 1 96.38 33 ASN B C 1
ATOM 1650 O O . ASN B 1 33 ? 0.414 -31.766 -15.141 1 96.38 33 ASN B O 1
ATOM 1654 N N . ASN B 1 34 ? -0.973 -33.094 -14 1 96.19 34 ASN B N 1
ATOM 1655 C CA . ASN B 1 34 ? -0.275 -32.906 -12.734 1 96.19 34 ASN B CA 1
ATOM 1656 C C . ASN B 1 34 ? 1.168 -33.375 -12.812 1 96.19 34 ASN B C 1
ATOM 1658 O O . ASN B 1 34 ? 2.07 -32.781 -12.25 1 96.19 34 ASN B O 1
ATOM 1662 N N . ALA B 1 35 ? 1.366 -34.531 -13.461 1 96.75 35 ALA B N 1
ATOM 1663 C CA . ALA B 1 35 ? 2.713 -35.062 -13.555 1 96.75 35 ALA B CA 1
ATOM 1664 C C . ALA B 1 35 ? 3.648 -34.125 -14.297 1 96.75 35 ALA B C 1
ATOM 1666 O O . ALA B 1 35 ? 4.797 -33.938 -13.891 1 96.75 35 ALA B O 1
ATOM 1667 N N . LYS B 1 36 ? 3.141 -33.562 -15.398 1 97.81 36 LYS B N 1
ATOM 1668 C CA . LYS B 1 36 ? 3.928 -32.594 -16.156 1 97.81 36 LYS B CA 1
ATOM 1669 C C . LYS B 1 36 ? 4.207 -31.344 -15.328 1 97.81 36 LYS B C 1
ATOM 1671 O O . LYS B 1 36 ? 5.309 -30.797 -15.383 1 97.81 36 LYS B O 1
ATOM 1676 N N . LEU B 1 37 ? 3.186 -30.906 -14.609 1 98.19 37 LEU B N 1
ATOM 1677 C CA . LEU B 1 37 ? 3.348 -29.766 -13.727 1 98.19 37 LEU B CA 1
ATOM 1678 C C . LEU B 1 37 ? 4.457 -30 -12.711 1 98.19 37 LEU B C 1
ATOM 1680 O O . LEU B 1 37 ? 5.383 -29.188 -12.586 1 98.19 37 LEU B O 1
ATOM 1684 N N . LEU B 1 38 ? 4.391 -31.125 -12 1 97.81 38 LEU B N 1
ATOM 1685 C CA . LEU B 1 38 ? 5.336 -31.438 -10.93 1 97.81 38 LEU B CA 1
ATOM 1686 C C . LEU B 1 38 ? 6.754 -31.562 -11.469 1 97.81 38 LEU B C 1
ATOM 1688 O O . LEU B 1 38 ? 7.715 -31.141 -10.82 1 97.81 38 LEU B O 1
ATOM 1692 N N . SER B 1 39 ? 6.879 -32.156 -12.695 1 97.69 39 SER B N 1
ATOM 1693 C CA . SER B 1 39 ? 8.18 -32.25 -13.344 1 97.69 39 SER B CA 1
ATOM 1694 C C . SER B 1 39 ? 8.742 -30.859 -13.633 1 97.69 39 SER B C 1
ATOM 1696 O O . SER B 1 39 ? 9.938 -30.625 -13.461 1 97.69 39 SER B O 1
ATOM 1698 N N . TYR B 1 40 ? 7.867 -29.953 -14.055 1 98.12 40 TYR B N 1
ATOM 1699 C CA . TYR B 1 40 ? 8.266 -28.594 -14.375 1 98.12 40 TYR B CA 1
ATOM 1700 C C . TYR B 1 40 ? 8.719 -27.844 -13.125 1 98.12 40 TYR B C 1
ATOM 1702 O O . TYR B 1 40 ? 9.695 -27.094 -13.156 1 98.12 40 TYR B O 1
ATOM 1710 N N . LEU B 1 41 ? 8.109 -28.062 -11.961 1 98.31 41 LEU B N 1
ATOM 1711 C CA . LEU B 1 41 ? 8.391 -27.375 -10.703 1 98.31 41 LEU B CA 1
ATOM 1712 C C . LEU B 1 41 ? 9.797 -27.703 -10.211 1 98.31 41 LEU B C 1
ATOM 1714 O O . LEU B 1 41 ? 10.445 -26.875 -9.57 1 98.31 41 LEU B O 1
ATOM 1718 N N . GLY B 1 42 ? 10.219 -28.891 -10.523 1 95.38 42 GLY B N 1
ATOM 1719 C CA . GLY B 1 42 ? 11.516 -29.344 -10.062 1 95.38 42 GLY B CA 1
ATOM 1720 C C . GLY B 1 42 ? 12.672 -28.516 -10.57 1 95.38 42 GLY B C 1
ATOM 1721 O O . GLY B 1 42 ? 13.781 -28.578 -10.047 1 95.38 42 GLY B O 1
ATOM 1722 N N . GLN B 1 43 ? 12.398 -27.672 -11.516 1 96.06 43 GLN B N 1
ATOM 1723 C CA . GLN B 1 43 ? 13.43 -26.859 -12.156 1 96.06 43 GLN B CA 1
ATOM 1724 C C . GLN B 1 43 ? 13.633 -25.547 -11.414 1 96.06 43 GLN B C 1
ATOM 1726 O O . GLN B 1 43 ? 14.539 -24.766 -11.742 1 96.06 43 GLN B O 1
ATOM 1731 N N . PHE B 1 44 ? 12.867 -25.297 -10.422 1 97.69 44 PHE B N 1
ATOM 1732 C CA . PHE B 1 44 ? 12.883 -23.984 -9.781 1 97.69 44 PHE B CA 1
ATOM 1733 C C . PHE B 1 44 ? 13.258 -24.109 -8.305 1 97.69 44 PHE B C 1
ATOM 1735 O O . PHE B 1 44 ? 12.867 -25.062 -7.637 1 97.69 44 PHE B O 1
ATOM 1742 N N . GLU B 1 45 ? 13.938 -23.109 -7.848 1 95.5 45 GLU B N 1
ATOM 1743 C CA . GLU B 1 45 ? 14.406 -23.109 -6.465 1 95.5 45 GLU B CA 1
ATOM 1744 C C . GLU B 1 45 ? 13.352 -22.531 -5.527 1 95.5 45 GLU B C 1
ATOM 1746 O O . GLU B 1 45 ? 13.188 -23 -4.402 1 95.5 45 GLU B O 1
ATOM 1751 N N . ARG B 1 46 ? 12.727 -21.531 -5.996 1 97.94 46 ARG B N 1
ATOM 1752 C CA . ARG B 1 46 ? 11.742 -20.844 -5.164 1 97.94 46 ARG B CA 1
ATOM 1753 C C . ARG B 1 46 ? 10.367 -20.844 -5.816 1 97.94 46 ARG B C 1
ATOM 1755 O O . ARG B 1 46 ? 10.164 -20.25 -6.871 1 97.94 46 ARG B O 1
ATOM 1762 N N . ILE B 1 47 ? 9.453 -21.531 -5.18 1 98.69 47 ILE B N 1
ATOM 1763 C CA . ILE B 1 47 ? 8.109 -21.75 -5.703 1 98.69 47 ILE B CA 1
ATOM 1764 C C . ILE B 1 47 ? 7.082 -21.078 -4.793 1 98.69 47 ILE B C 1
ATOM 1766 O O . ILE B 1 47 ? 7.176 -21.172 -3.566 1 98.69 47 ILE B O 1
ATOM 1770 N N . ILE B 1 48 ? 6.18 -20.344 -5.375 1 98.62 48 ILE B N 1
ATOM 1771 C CA . ILE B 1 48 ? 5.07 -19.703 -4.672 1 98.62 48 ILE B CA 1
ATOM 1772 C C . ILE B 1 48 ? 3.744 -20.266 -5.191 1 98.62 48 ILE B C 1
ATOM 1774 O O . ILE B 1 48 ? 3.514 -20.297 -6.402 1 98.62 48 ILE B O 1
ATOM 1778 N N . THR B 1 49 ? 2.896 -20.703 -4.277 1 98 49 THR B N 1
ATOM 1779 C CA . THR B 1 49 ? 1.608 -21.234 -4.699 1 98 49 THR B CA 1
ATOM 1780 C C . THR B 1 49 ? 0.466 -20.344 -4.238 1 98 49 THR B C 1
ATOM 1782 O O . THR B 1 49 ? 0.507 -19.797 -3.133 1 98 49 THR B O 1
ATOM 1785 N N . VAL B 1 50 ? -0.5 -20.172 -5.113 1 97.25 50 VAL B N 1
ATOM 1786 C CA . VAL B 1 50 ? -1.716 -19.438 -4.793 1 97.25 50 VAL B CA 1
ATOM 1787 C C . VAL B 1 50 ? -2.941 -20.281 -5.125 1 97.25 50 VAL B C 1
ATOM 1789 O O . VAL B 1 50 ? -3.205 -20.562 -6.297 1 97.25 50 VAL B O 1
ATOM 1792 N N . GLY B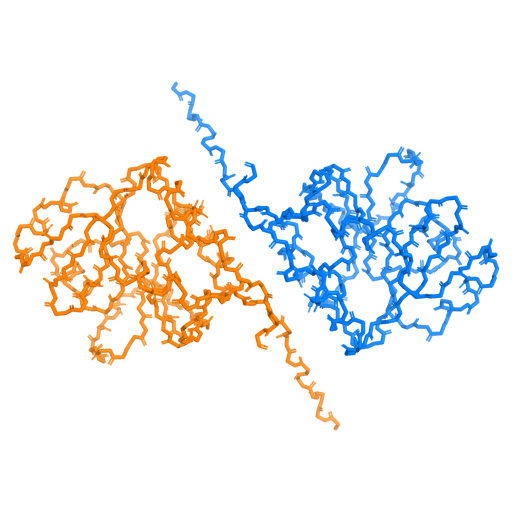 1 51 ? -3.674 -20.656 -4.07 1 95.69 51 GLY B N 1
ATOM 1793 C CA . GLY B 1 51 ? -4.863 -21.484 -4.223 1 95.69 51 GLY B CA 1
ATOM 1794 C C . GLY B 1 51 ? -4.773 -22.797 -3.479 1 95.69 51 GLY B C 1
ATOM 1795 O O . GLY B 1 51 ? -3.703 -23.406 -3.412 1 95.69 51 GLY B O 1
ATOM 1796 N N . ASP B 1 52 ? -5.848 -23.281 -3.086 1 94.31 52 ASP B N 1
ATOM 1797 C CA . ASP B 1 52 ? -5.93 -24.469 -2.248 1 94.31 52 ASP B CA 1
ATOM 1798 C C . ASP B 1 52 ? -5.484 -25.719 -3.018 1 94.31 52 ASP B C 1
ATOM 1800 O O . ASP B 1 52 ? -4.637 -26.484 -2.541 1 94.31 52 ASP B O 1
ATOM 1804 N N . VAL B 1 53 ? -6.012 -25.906 -4.145 1 94 53 VAL B N 1
ATOM 1805 C CA . VAL B 1 53 ? -5.812 -27.125 -4.914 1 94 53 VAL B CA 1
ATOM 1806 C C . VAL B 1 53 ? -4.352 -27.234 -5.348 1 94 53 VAL B C 1
ATOM 1808 O O . VAL B 1 53 ? -3.715 -28.281 -5.141 1 94 53 VAL B O 1
ATOM 1811 N N . VAL B 1 54 ? -3.762 -26.172 -5.828 1 96 54 VAL B N 1
ATOM 1812 C CA . VAL B 1 54 ? -2.389 -26.219 -6.316 1 96 54 VAL B CA 1
ATOM 1813 C C . VAL B 1 54 ? -1.426 -26.359 -5.141 1 96 54 VAL B C 1
ATOM 1815 O O . VAL B 1 54 ? -0.417 -27.078 -5.246 1 96 54 VAL B O 1
ATOM 1818 N N . THR B 1 55 ? -1.724 -25.656 -4.051 1 95.88 55 THR B N 1
ATOM 1819 C CA . THR B 1 55 ? -0.881 -25.781 -2.867 1 95.88 55 THR B CA 1
ATOM 1820 C C . THR B 1 55 ? -0.856 -27.219 -2.359 1 95.88 55 THR B C 1
ATOM 1822 O O . THR B 1 55 ? 0.21 -27.75 -2.053 1 95.88 55 THR B O 1
ATOM 1825 N N . SER B 1 56 ? -1.998 -27.812 -2.289 1 94.38 56 SER B N 1
ATOM 1826 C CA . SER B 1 56 ? -2.1 -29.188 -1.837 1 94.38 56 SER B CA 1
ATOM 1827 C C . SER B 1 56 ? -1.328 -30.125 -2.758 1 94.38 56 SER B C 1
ATOM 1829 O O . SER B 1 56 ? -0.572 -30.984 -2.289 1 94.38 56 SER B O 1
ATOM 1831 N N . LEU B 1 57 ? -1.541 -29.984 -4.035 1 95.12 57 LEU B N 1
ATOM 1832 C CA . LEU B 1 57 ? -0.863 -30.812 -5.02 1 95.12 57 LEU B CA 1
ATOM 1833 C C . LEU B 1 57 ? 0.651 -30.719 -4.863 1 95.12 57 LEU B C 1
ATOM 1835 O O . LEU B 1 57 ? 1.341 -31.734 -4.828 1 95.12 57 LEU B O 1
ATOM 1839 N N . VAL B 1 58 ? 1.174 -29.5 -4.715 1 96.56 58 VAL B N 1
ATOM 1840 C CA . VAL B 1 58 ? 2.609 -29.25 -4.648 1 96.56 58 VAL B CA 1
ATOM 1841 C C . VAL B 1 58 ? 3.172 -29.812 -3.342 1 96.56 58 VAL B C 1
ATOM 1843 O O . VAL B 1 58 ? 4.176 -30.531 -3.348 1 96.56 58 VAL B O 1
ATOM 1846 N N . THR B 1 59 ? 2.469 -29.562 -2.27 1 94.75 59 THR B N 1
ATOM 1847 C CA . THR B 1 59 ? 2.967 -29.984 -0.967 1 94.75 59 THR B CA 1
ATOM 1848 C C . THR B 1 59 ? 2.895 -31.5 -0.829 1 94.75 59 THR B C 1
ATOM 1850 O O . THR B 1 59 ? 3.785 -32.125 -0.245 1 94.75 59 THR B O 1
ATOM 1853 N N . ARG B 1 60 ? 1.938 -32.125 -1.34 1 94.12 60 ARG B N 1
ATOM 1854 C CA . ARG B 1 60 ? 1.776 -33.562 -1.266 1 94.12 60 ARG B CA 1
ATOM 1855 C C . ARG B 1 60 ? 2.842 -34.281 -2.09 1 94.12 60 ARG B C 1
ATOM 1857 O O . ARG B 1 60 ? 3.135 -35.469 -1.854 1 94.12 60 ARG B O 1
ATOM 1864 N N . SER B 1 61 ? 3.334 -33.625 -3.059 1 95 61 SER B N 1
ATOM 1865 C CA . SER B 1 61 ? 4.359 -34.219 -3.91 1 95 61 SER B CA 1
ATOM 1866 C C . SER B 1 61 ? 5.734 -34.156 -3.256 1 95 61 SER B C 1
ATOM 1868 O O . SER B 1 61 ? 6.719 -34.656 -3.803 1 95 61 SER B O 1
ATOM 1870 N N . GLY B 1 62 ? 5.848 -33.375 -2.104 1 94.56 62 GLY B N 1
ATOM 1871 C CA . GLY B 1 62 ? 7.094 -33.281 -1.362 1 94.56 62 GLY B CA 1
ATOM 1872 C C . GLY B 1 62 ? 7.812 -31.969 -1.562 1 94.56 62 GLY B C 1
ATOM 1873 O O . GLY B 1 62 ? 8.867 -31.734 -0.971 1 94.56 62 GLY B O 1
ATOM 1874 N N . ILE B 1 63 ? 7.246 -31.141 -2.414 1 95.44 63 ILE B N 1
ATOM 1875 C CA . ILE B 1 63 ? 7.812 -29.828 -2.646 1 95.44 63 ILE B CA 1
ATOM 1876 C C . ILE B 1 63 ? 7.293 -28.844 -1.593 1 95.44 63 ILE B C 1
ATOM 1878 O O . ILE B 1 63 ? 6.094 -28.812 -1.307 1 95.44 63 ILE B O 1
ATOM 1882 N N . ARG B 1 64 ? 8.211 -28.109 -1.003 1 94.69 64 ARG B N 1
ATOM 1883 C CA . ARG B 1 64 ? 7.836 -27.078 -0.029 1 94.69 64 ARG B CA 1
ATOM 1884 C C . ARG B 1 64 ? 7.867 -25.688 -0.655 1 94.69 64 ARG B C 1
ATOM 1886 O O . ARG B 1 64 ? 8.945 -25.156 -0.917 1 94.69 64 ARG B O 1
ATOM 1893 N N . PRO B 1 65 ? 6.809 -25.141 -0.802 1 97.62 65 PRO B N 1
ATOM 1894 C CA . PRO B 1 65 ? 6.805 -23.797 -1.358 1 97.62 65 PRO B CA 1
ATOM 1895 C C . PRO B 1 65 ? 7.441 -22.766 -0.423 1 97.62 65 PRO B C 1
ATOM 1897 O O . PRO B 1 65 ? 7.395 -22.922 0.8 1 97.62 65 PRO B O 1
ATOM 1900 N N . PHE B 1 66 ? 8.055 -21.812 -1.012 1 97.62 66 PHE B N 1
ATOM 1901 C CA . PHE B 1 66 ? 8.539 -20.688 -0.234 1 97.62 66 PHE B CA 1
ATOM 1902 C C . PHE B 1 66 ? 7.383 -19.922 0.396 1 97.62 66 PHE B C 1
ATOM 1904 O O . PHE B 1 66 ? 7.449 -19.531 1.566 1 97.62 66 PHE B O 1
ATOM 1911 N N . LEU B 1 67 ? 6.367 -19.688 -0.419 1 97.94 67 LEU B N 1
ATOM 1912 C CA . LEU B 1 67 ? 5.137 -19.062 0.044 1 97.94 67 LEU B CA 1
ATOM 1913 C C . LEU B 1 67 ? 3.914 -19.797 -0.495 1 97.94 67 LEU B C 1
ATOM 1915 O O . LEU B 1 67 ? 3.85 -20.109 -1.686 1 97.94 67 LEU B O 1
ATOM 1919 N N . SER B 1 68 ? 2.977 -20.125 0.369 1 97.19 68 SER B N 1
ATOM 1920 C CA . SER B 1 68 ? 1.662 -20.641 0.007 1 97.19 68 SER B CA 1
ATOM 1921 C C . SER B 1 68 ? 0.553 -19.703 0.455 1 97.19 68 SER B C 1
ATOM 1923 O O . SER B 1 68 ? 0.505 -19.297 1.62 1 97.19 68 SER B O 1
ATOM 1925 N N . VAL B 1 69 ? -0.282 -19.312 -0.471 1 97.19 69 VAL B N 1
ATOM 1926 C CA . VAL B 1 69 ? -1.425 -18.469 -0.161 1 97.19 69 VAL B CA 1
ATOM 1927 C C . VAL B 1 69 ? -2.723 -19.219 -0.452 1 97.19 69 VAL B C 1
ATOM 1929 O O . VAL B 1 69 ? -2.969 -19.625 -1.588 1 97.19 69 VAL B O 1
ATOM 1932 N N . VAL B 1 70 ? -3.543 -19.391 0.574 1 95.94 70 VAL B N 1
ATOM 1933 C CA . VAL B 1 70 ? -4.766 -20.172 0.419 1 95.94 70 VAL B CA 1
ATOM 1934 C C . VAL B 1 70 ? -5.922 -19.469 1.128 1 95.94 70 VAL B C 1
ATOM 1936 O O . VAL B 1 70 ? -5.703 -18.672 2.049 1 95.94 70 VAL B O 1
ATOM 1939 N N . ASP B 1 71 ? -7.156 -19.688 0.727 1 94.12 71 ASP B N 1
ATOM 1940 C CA . ASP B 1 71 ? -8.32 -19.094 1.38 1 94.12 71 ASP B CA 1
ATOM 1941 C C . ASP B 1 71 ? -9.164 -20.156 2.068 1 94.12 71 ASP B C 1
ATOM 1943 O O . ASP B 1 71 ? -10.164 -19.844 2.717 1 94.12 71 ASP B O 1
ATOM 1947 N N . GLY B 1 72 ? -8.867 -21.391 1.932 1 87.25 72 GLY B N 1
ATOM 1948 C CA . GLY B 1 72 ? -9.469 -22.5 2.66 1 87.25 72 GLY B CA 1
ATOM 1949 C C . GLY B 1 72 ? -10.852 -22.875 2.146 1 87.25 72 GLY B C 1
ATOM 1950 O O . GLY B 1 72 ? -11.594 -23.578 2.824 1 87.25 72 GLY B O 1
ATOM 1951 N N . LYS B 1 73 ? -11.352 -22.219 1.102 1 78.75 73 LYS B N 1
ATOM 1952 C CA . LYS B 1 73 ? -12.711 -22.453 0.618 1 78.75 73 LYS B CA 1
ATOM 1953 C C . LYS B 1 73 ? -12.836 -23.812 -0.045 1 78.75 73 LYS B C 1
ATOM 1955 O O . LYS B 1 73 ? -13.922 -24.391 -0.098 1 78.75 73 LYS B O 1
ATOM 1960 N N . THR B 1 74 ? -11.922 -24.062 -0.796 1 62.78 74 THR B N 1
ATOM 1961 C CA . THR B 1 74 ? -12.07 -25.375 -1.43 1 62.78 74 THR B CA 1
ATOM 1962 C C . THR B 1 74 ? -11.875 -26.484 -0.412 1 62.78 74 THR B C 1
ATOM 1964 O O . THR B 1 74 ? -12.688 -27.406 -0.332 1 62.78 74 THR B O 1
ATOM 1967 N N . ARG B 1 75 ? -10.719 -27.141 -0.121 1 54.22 75 ARG B N 1
ATOM 1968 C CA . ARG B 1 75 ? -10.57 -28.391 0.6 1 54.22 75 ARG B CA 1
ATOM 1969 C C . ARG B 1 75 ? -10.109 -28.156 2.033 1 54.22 75 ARG B C 1
ATOM 1971 O O . ARG B 1 75 ? -9.125 -27.453 2.262 1 54.22 75 ARG B O 1
ATOM 1978 N N . ARG B 1 76 ? -11.117 -28.219 3.055 1 48.75 76 ARG B N 1
ATOM 1979 C CA . ARG B 1 76 ? -10.984 -28.156 4.508 1 48.75 76 ARG B CA 1
ATOM 1980 C C . ARG B 1 76 ? -9.664 -28.781 4.953 1 48.75 76 ARG B C 1
ATOM 1982 O O . ARG B 1 76 ? -9.172 -28.484 6.047 1 48.75 76 ARG B O 1
ATOM 1989 N N . ASN B 1 77 ? -9.406 -29.859 4.266 1 45.31 77 ASN B N 1
ATOM 1990 C CA . ASN B 1 77 ? -8.367 -30.719 4.836 1 45.31 77 ASN B CA 1
ATOM 1991 C C . ASN B 1 77 ? -6.973 -30.281 4.387 1 45.31 77 ASN B C 1
ATOM 1993 O O . ASN B 1 77 ? -6.094 -31.125 4.18 1 45.31 77 ASN B O 1
ATOM 1997 N N . VAL B 1 78 ? -6.98 -29.109 3.736 1 48.88 78 VAL B N 1
ATOM 1998 C CA . VAL B 1 78 ? -5.578 -28.812 3.449 1 48.88 78 VAL B CA 1
ATOM 1999 C C . VAL B 1 78 ? -4.777 -28.797 4.746 1 48.88 78 VAL B C 1
ATOM 2001 O O . VAL B 1 78 ? -5.035 -27.984 5.637 1 48.88 78 VAL B O 1
ATOM 2004 N N . SER B 1 79 ? -4.426 -29.969 5.164 1 44.81 79 SER B N 1
ATOM 2005 C CA . SER B 1 79 ? -3.463 -30.031 6.258 1 44.81 79 SER B CA 1
ATOM 2006 C C . SER B 1 79 ? -2.338 -29.016 6.059 1 44.81 79 SER B C 1
ATOM 2008 O O . SER B 1 79 ? -1.481 -29.188 5.191 1 44.81 79 SER B O 1
ATOM 2010 N N . ILE B 1 80 ? -2.684 -27.734 5.984 1 48.94 80 ILE B N 1
ATOM 2011 C CA . ILE B 1 80 ? -1.494 -26.906 6.141 1 48.94 80 ILE B CA 1
ATOM 2012 C C . ILE B 1 80 ? -0.548 -27.547 7.156 1 48.94 80 ILE B C 1
ATOM 2014 O O . ILE B 1 80 ? -0.872 -27.641 8.344 1 48.94 80 ILE B O 1
ATOM 2018 N N . SER B 1 81 ? -0.063 -28.656 6.703 1 41.97 81 SER B N 1
ATOM 2019 C CA . SER B 1 81 ? 0.758 -29.453 7.605 1 41.97 81 SER B CA 1
ATOM 2020 C C . SER B 1 81 ? 1.282 -28.609 8.766 1 41.97 81 SER B C 1
ATOM 2022 O O . SER B 1 81 ? 1.006 -27.406 8.844 1 41.97 81 SER B O 1
ATOM 2024 N N . GLY B 1 82 ? 2.703 -28.828 8.844 1 42.31 82 GLY B N 1
ATOM 2025 C CA . GLY B 1 82 ? 3.586 -28.766 9.992 1 42.31 82 GLY B CA 1
ATOM 2026 C C . GLY B 1 82 ? 3.588 -27.406 10.672 1 42.31 82 GLY B C 1
ATOM 2027 O O . GLY B 1 82 ? 2.803 -26.516 10.312 1 42.31 82 GLY B O 1
ATOM 2028 N N . GLU B 1 83 ? 4.805 -27.109 11.219 1 44.97 83 GLU B N 1
ATOM 2029 C CA . GLU B 1 83 ? 5.523 -26.172 12.07 1 44.97 83 GLU B CA 1
ATOM 2030 C C . GLU B 1 83 ? 5.445 -24.75 11.523 1 44.97 83 GLU B C 1
ATOM 2032 O O . GLU B 1 83 ? 6.078 -23.828 12.055 1 44.97 83 GLU B O 1
ATOM 2037 N N . ARG B 1 84 ? 4.844 -24.594 10.242 1 53.19 84 ARG B N 1
ATOM 2038 C CA . ARG B 1 84 ? 5.082 -23.266 9.703 1 53.19 84 ARG B CA 1
ATOM 2039 C C . ARG B 1 84 ? 4.023 -22.281 10.195 1 53.19 84 ARG B C 1
ATOM 2041 O O . ARG B 1 84 ? 2.848 -22.625 10.305 1 53.19 84 ARG B O 1
ATOM 2048 N N . SER B 1 85 ? 4.355 -21.328 10.898 1 55.66 85 SER B N 1
ATOM 2049 C CA . SER B 1 85 ? 3.561 -20.219 11.414 1 55.66 85 SER B CA 1
ATOM 2050 C C . SER B 1 85 ? 2.592 -19.688 10.359 1 55.66 85 SER B C 1
ATOM 2052 O O . SER B 1 85 ? 3.01 -19.25 9.289 1 55.66 85 SER B O 1
ATOM 2054 N N . SER B 1 86 ? 1.307 -20.203 10.32 1 72.19 86 SER B N 1
ATOM 2055 C CA . SER B 1 86 ? 0.248 -19.688 9.453 1 72.19 86 SER B CA 1
ATOM 2056 C C . SER B 1 86 ? -0.223 -18.312 9.922 1 72.19 86 SER B C 1
ATOM 2058 O O . SER B 1 86 ? -0.495 -18.109 11.109 1 72.19 86 SER B O 1
ATOM 2060 N N . GLU B 1 87 ? 0.132 -17.375 9.086 1 89.81 87 GLU B N 1
ATOM 2061 C CA . GLU B 1 87 ? -0.404 -16.047 9.312 1 89.81 87 GLU B CA 1
ATOM 2062 C C . GLU B 1 87 ? -1.683 -15.82 8.508 1 89.81 87 GLU B C 1
ATOM 2064 O O . GLU B 1 87 ? -1.906 -16.469 7.488 1 89.81 87 GLU B O 1
ATOM 2069 N N . VAL B 1 88 ? -2.588 -15.078 9.094 1 94.5 88 VAL B N 1
ATOM 2070 C CA . VAL B 1 88 ? -3.865 -14.781 8.453 1 94.5 88 VAL B CA 1
ATOM 2071 C C . VAL B 1 88 ? -3.873 -13.336 7.969 1 94.5 88 VAL B C 1
ATOM 2073 O O . VAL B 1 88 ? -3.434 -12.43 8.68 1 94.5 88 VAL B O 1
ATOM 2076 N N . ILE B 1 89 ? -4.281 -13.164 6.738 1 96.12 89 ILE B N 1
ATOM 2077 C CA . ILE B 1 89 ? -4.523 -11.82 6.219 1 96.12 89 ILE B CA 1
ATOM 2078 C C . ILE B 1 89 ? -5.961 -11.711 5.723 1 96.12 89 ILE B C 1
ATOM 2080 O O . ILE B 1 89 ? -6.621 -12.727 5.484 1 96.12 89 ILE B O 1
ATOM 2084 N N . THR B 1 90 ? -6.438 -10.5 5.645 1 96.56 90 THR B N 1
ATOM 2085 C CA . THR B 1 90 ? -7.77 -10.242 5.113 1 96.56 90 THR B CA 1
ATOM 2086 C C . THR B 1 90 ? -7.688 -9.625 3.717 1 96.56 90 THR B C 1
ATOM 2088 O O . THR B 1 90 ? -6.875 -8.727 3.477 1 96.56 90 THR B O 1
ATOM 2091 N N . ASN B 1 91 ? -8.461 -10.164 2.797 1 98.06 91 ASN B N 1
ATOM 2092 C CA . ASN B 1 91 ? -8.602 -9.641 1.442 1 98.06 91 ASN B CA 1
ATOM 2093 C C . ASN B 1 91 ? -9.922 -10.078 0.81 1 98.06 91 ASN B C 1
ATOM 2095 O O . ASN B 1 91 ? -10.062 -11.227 0.396 1 98.06 91 ASN B O 1
ATOM 2099 N N . GLU B 1 92 ? -10.859 -9.195 0.693 1 96.75 92 GLU B N 1
ATOM 2100 C CA . GLU B 1 92 ? -12.188 -9.508 0.185 1 96.75 92 GLU B CA 1
ATOM 2101 C C . GLU B 1 92 ? -12.156 -9.797 -1.312 1 96.75 92 GLU B C 1
ATOM 2103 O O . GLU B 1 92 ? -11.164 -9.5 -1.985 1 96.75 92 GLU B O 1
ATOM 2108 N N . ALA B 1 93 ? -13.297 -10.391 -1.79 1 94.25 93 ALA B N 1
ATOM 2109 C CA . ALA B 1 93 ? -13.43 -10.68 -3.217 1 94.25 93 ALA B CA 1
ATOM 2110 C C . ALA B 1 93 ? -13.391 -9.391 -4.035 1 94.25 93 ALA B C 1
ATOM 2112 O O . ALA B 1 93 ? -14 -8.391 -3.658 1 94.25 93 ALA B O 1
ATOM 2113 N N . GLY B 1 94 ? -12.609 -9.414 -5.074 1 93.56 94 GLY B N 1
ATOM 2114 C CA . GLY B 1 94 ? -12.68 -8.359 -6.07 1 93.56 94 GLY B CA 1
ATOM 2115 C C . GLY B 1 94 ? -11.812 -7.16 -5.734 1 93.56 94 GLY B C 1
ATOM 2116 O O . GLY B 1 94 ? -11.812 -6.16 -6.457 1 93.56 94 GLY B O 1
ATOM 2117 N N . ILE B 1 95 ? -11.078 -7.145 -4.621 1 96.06 95 ILE B N 1
ATOM 2118 C CA . ILE B 1 95 ? -10.195 -6.031 -4.281 1 96.06 95 ILE B CA 1
ATOM 2119 C C . ILE B 1 95 ? -8.844 -6.57 -3.822 1 96.06 95 ILE B C 1
ATOM 2121 O O . ILE B 1 95 ? -8.672 -7.777 -3.641 1 96.06 95 ILE B O 1
ATOM 2125 N N . LEU B 1 96 ? -7.902 -5.707 -3.766 1 97.94 96 LEU B N 1
ATOM 2126 C CA . LEU B 1 96 ? -6.594 -5.969 -3.172 1 97.94 96 LEU B CA 1
ATOM 2127 C C . LEU B 1 96 ? -6.309 -4.996 -2.035 1 97.94 96 LEU B C 1
ATOM 2129 O O . LEU B 1 96 ? -6.199 -3.789 -2.258 1 97.94 96 LEU B O 1
ATOM 2133 N N . ARG B 1 97 ? -6.172 -5.461 -0.812 1 97.94 97 ARG B N 1
ATOM 2134 C CA . ARG B 1 97 ? -5.941 -4.613 0.351 1 97.94 97 ARG B CA 1
ATOM 2135 C C . ARG B 1 97 ? -4.477 -4.195 0.443 1 97.94 97 ARG B C 1
ATOM 2137 O O . ARG B 1 97 ? -3.578 -5.012 0.22 1 97.94 97 ARG B O 1
ATOM 2144 N N . PHE B 1 98 ? -4.328 -2.971 0.861 1 97.81 98 PHE B N 1
ATOM 2145 C CA . PHE B 1 98 ? -3.004 -2.432 1.144 1 97.81 98 PHE B CA 1
ATOM 2146 C C . PHE B 1 98 ? -2.287 -3.277 2.191 1 97.81 98 PHE B C 1
ATOM 2148 O O . PHE B 1 98 ? -1.111 -3.607 2.029 1 97.81 98 PHE B O 1
ATOM 2155 N N . SER B 1 99 ? -2.977 -3.658 3.211 1 96.75 99 SER B N 1
ATOM 2156 C CA . SER B 1 99 ? -2.393 -4.438 4.301 1 96.75 99 SER B CA 1
ATOM 2157 C C . SER B 1 99 ? -1.975 -5.824 3.824 1 96.75 99 SER B C 1
ATOM 2159 O O . SER B 1 99 ? -0.959 -6.359 4.273 1 96.75 99 SER B O 1
ATOM 2161 N N . ALA B 1 100 ? -2.779 -6.426 2.932 1 97.88 100 ALA B N 1
ATOM 2162 C CA . ALA B 1 100 ? -2.422 -7.727 2.369 1 97.88 100 ALA B CA 1
ATOM 2163 C C . ALA B 1 100 ? -1.153 -7.629 1.526 1 97.88 100 ALA B C 1
ATOM 2165 O O . ALA B 1 100 ? -0.253 -8.461 1.652 1 97.88 100 ALA B O 1
ATOM 2166 N N . MET B 1 101 ? -1.059 -6.582 0.692 1 98.19 101 MET B N 1
ATOM 2167 C CA . MET B 1 101 ? 0.124 -6.355 -0.134 1 98.19 101 MET B CA 1
ATOM 2168 C C . MET B 1 101 ? 1.359 -6.137 0.733 1 98.19 101 MET B C 1
ATOM 2170 O O . MET B 1 101 ? 2.443 -6.629 0.413 1 98.19 101 MET B O 1
ATOM 2174 N N . SER B 1 102 ? 1.162 -5.391 1.816 1 97.06 102 SER B N 1
ATOM 2175 C CA . SER B 1 102 ? 2.266 -5.109 2.729 1 97.06 102 SER B CA 1
ATOM 2176 C C . SER B 1 102 ? 2.812 -6.391 3.348 1 97.06 102 SER B C 1
ATOM 2178 O O . SER B 1 102 ? 4.027 -6.562 3.465 1 97.06 102 SER B O 1
ATOM 2180 N N . LYS B 1 103 ? 1.909 -7.281 3.742 1 97 103 LYS B N 1
ATOM 2181 C CA . LYS B 1 103 ? 2.32 -8.547 4.336 1 97 103 LYS B CA 1
ATOM 2182 C C . LYS B 1 103 ? 3.049 -9.422 3.316 1 97 103 LYS B C 1
ATOM 2184 O O . LYS B 1 103 ? 4.07 -10.031 3.635 1 97 103 LYS B O 1
ATOM 2189 N N . ILE B 1 104 ? 2.6 -9.469 2.084 1 97.88 104 ILE B N 1
ATOM 2190 C CA . ILE B 1 104 ? 3.244 -10.242 1.028 1 97.88 104 ILE B CA 1
ATOM 2191 C C . ILE B 1 104 ? 4.637 -9.688 0.754 1 97.88 104 ILE B C 1
ATOM 2193 O O . ILE B 1 104 ? 5.598 -10.445 0.606 1 97.88 104 ILE B O 1
ATOM 2197 N N . LYS B 1 105 ? 4.738 -8.359 0.654 1 97.31 105 LYS B N 1
ATOM 2198 C CA . LYS B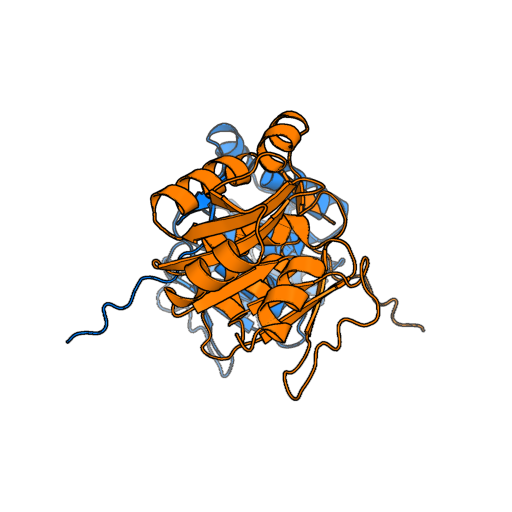 1 105 ? 6.031 -7.711 0.448 1 97.31 105 LYS B CA 1
ATOM 2199 C C . LYS B 1 105 ? 7.031 -8.125 1.523 1 97.31 105 LYS B C 1
ATOM 2201 O O . LYS B 1 105 ? 8.164 -8.5 1.213 1 97.31 105 LYS B O 1
ATOM 2206 N N . GLU B 1 106 ? 6.555 -8.102 2.766 1 95.5 106 GLU B N 1
ATOM 2207 C CA . GLU B 1 106 ? 7.398 -8.492 3.895 1 95.5 106 GLU B CA 1
ATOM 2208 C C . GLU B 1 106 ? 7.906 -9.922 3.736 1 95.5 106 GLU B C 1
ATOM 2210 O O . GLU B 1 106 ? 9.094 -10.188 3.922 1 95.5 106 GLU B O 1
ATOM 2215 N N . ILE B 1 107 ? 7.023 -10.805 3.402 1 96.31 107 ILE B N 1
ATOM 2216 C CA . ILE B 1 107 ? 7.344 -12.227 3.289 1 96.31 107 ILE B CA 1
ATOM 2217 C C . ILE B 1 107 ? 8.297 -12.445 2.115 1 96.31 107 ILE B C 1
ATOM 2219 O O . ILE B 1 107 ? 9.289 -13.164 2.242 1 96.31 107 ILE B O 1
ATOM 2223 N N . MET B 1 108 ? 8.047 -11.781 0.983 1 96.88 108 MET B N 1
ATOM 2224 C CA . MET B 1 108 ? 8.82 -11.992 -0.238 1 96.88 108 MET B CA 1
ATOM 2225 C C . MET B 1 108 ? 10.258 -11.508 -0.064 1 96.88 108 MET B C 1
ATOM 2227 O O . MET B 1 108 ? 11.172 -12.039 -0.686 1 96.88 108 MET B O 1
ATOM 2231 N N . TYR B 1 109 ? 10.453 -10.562 0.809 1 95.44 109 TYR B N 1
ATOM 2232 C CA . TYR B 1 109 ? 11.781 -10 1.032 1 95.44 109 TYR B CA 1
ATOM 2233 C C . TYR B 1 109 ? 12.523 -10.773 2.115 1 95.44 109 TYR B C 1
ATOM 2235 O O . TYR B 1 109 ? 13.727 -10.578 2.309 1 95.44 109 TYR B O 1
ATOM 2243 N N . GLY B 1 110 ? 11.742 -11.617 2.754 1 94.12 110 GLY B N 1
ATOM 2244 C CA . GLY B 1 110 ? 12.375 -12.453 3.764 1 94.12 110 GLY B CA 1
ATOM 2245 C C . GLY B 1 110 ? 13 -13.703 3.193 1 94.12 110 GLY B C 1
ATOM 2246 O O . GLY B 1 110 ? 13.047 -13.883 1.975 1 94.12 110 GLY B O 1
ATOM 2247 N N . ARG B 1 111 ? 13.422 -14.539 4.129 1 93.44 111 ARG B N 1
ATOM 2248 C CA . ARG B 1 111 ? 14.133 -15.742 3.703 1 93.44 111 ARG B CA 1
ATOM 2249 C C . ARG B 1 111 ? 13.383 -17 4.113 1 93.44 111 ARG B C 1
ATOM 2251 O O . ARG B 1 111 ? 13.641 -18.078 3.592 1 93.44 111 ARG B O 1
ATOM 2258 N N . GLU B 1 112 ? 12.43 -16.812 4.98 1 93.75 112 GLU B N 1
ATOM 2259 C CA . GLU B 1 112 ? 11.766 -17.984 5.566 1 93.75 112 GLU B CA 1
ATOM 2260 C C . GLU B 1 112 ? 10.477 -18.312 4.82 1 93.75 112 GLU B C 1
ATOM 2262 O O . GLU B 1 112 ? 9.656 -17.422 4.562 1 93.75 112 GLU B O 1
ATOM 2267 N N . PRO B 1 113 ? 10.32 -19.516 4.504 1 95 113 PRO B N 1
ATOM 2268 C CA . PRO B 1 113 ? 9.047 -19.922 3.914 1 95 113 PRO B CA 1
ATOM 2269 C C . PRO B 1 113 ? 7.855 -19.656 4.832 1 95 113 PRO B C 1
ATOM 2271 O O . PRO B 1 113 ? 7.984 -19.75 6.059 1 95 113 PRO B O 1
ATOM 2274 N N . ARG B 1 114 ? 6.801 -19.297 4.207 1 96 114 ARG B N 1
ATOM 2275 C CA . ARG B 1 114 ? 5.609 -18.969 4.984 1 96 114 ARG B CA 1
ATOM 2276 C C . ARG B 1 114 ? 4.348 -19.484 4.293 1 96 114 ARG B C 1
ATOM 2278 O O . ARG B 1 114 ? 4.352 -19.734 3.086 1 96 114 ARG B O 1
ATOM 2285 N N . SER B 1 115 ? 3.34 -19.781 5.098 1 94.75 115 SER B N 1
ATOM 2286 C CA . SER B 1 115 ? 1.989 -20.047 4.613 1 94.75 115 SER B CA 1
ATOM 2287 C C . SER B 1 115 ? 1.016 -18.953 5.066 1 94.75 115 SER B C 1
ATOM 2289 O O . SER B 1 115 ? 0.983 -18.609 6.246 1 94.75 115 SER B O 1
ATOM 2291 N N . LEU B 1 116 ? 0.288 -18.5 4.145 1 95.81 116 LEU B N 1
ATOM 2292 C CA . LEU B 1 116 ? -0.675 -17.453 4.449 1 95.81 116 LEU B CA 1
ATOM 2293 C C . LEU B 1 116 ? -2.102 -17.938 4.199 1 95.81 116 LEU B C 1
ATOM 2295 O O . LEU B 1 116 ? -2.4 -18.469 3.129 1 95.81 116 LEU B O 1
ATOM 2299 N N . PHE B 1 117 ? -2.9 -17.766 5.191 1 95.44 117 PHE B N 1
ATOM 2300 C CA . PHE B 1 117 ? -4.336 -17.953 5.039 1 95.44 117 PHE B CA 1
ATOM 2301 C C . PHE B 1 117 ? -5.035 -16.625 4.797 1 95.44 117 PHE B C 1
ATOM 2303 O O . PHE B 1 117 ? -4.789 -15.648 5.512 1 95.44 117 PHE B O 1
ATOM 2310 N N . VAL B 1 118 ? -5.855 -16.594 3.758 1 96.38 118 VAL B N 1
ATOM 2311 C CA . VAL B 1 118 ? -6.57 -15.375 3.412 1 96.38 118 VAL B CA 1
ATOM 2312 C C . VAL B 1 118 ? -8.016 -15.469 3.893 1 96.38 118 VAL B C 1
ATOM 2314 O O . VAL B 1 118 ? -8.781 -16.328 3.43 1 96.38 118 VAL B O 1
ATOM 2317 N N . ASN B 1 119 ? -8.383 -14.703 4.895 1 95.44 119 ASN B N 1
ATOM 2318 C CA . ASN B 1 119 ? -9.805 -14.469 5.156 1 95.44 119 ASN B CA 1
ATOM 2319 C C . ASN B 1 119 ? -10.461 -13.688 4.023 1 95.44 119 ASN B C 1
ATOM 2321 O O . ASN B 1 119 ? -10.352 -12.461 3.959 1 95.44 119 ASN B O 1
ATOM 2325 N N . GLY B 1 120 ? -11.109 -14.289 3.199 1 96.69 120 GLY B N 1
ATOM 2326 C CA . GLY B 1 120 ? -11.617 -13.766 1.942 1 96.69 120 GLY B CA 1
ATOM 2327 C C . GLY B 1 120 ? -11.18 -14.578 0.736 1 96.69 120 GLY B C 1
ATOM 2328 O O . GLY B 1 120 ? -11.336 -15.797 0.718 1 96.69 120 GLY B O 1
ATOM 2329 N N . GLU B 1 121 ? -10.688 -13.867 -0.26 1 95.19 121 GLU B N 1
ATOM 2330 C CA . GLU B 1 121 ? -10.273 -14.547 -1.486 1 95.19 121 GLU B CA 1
ATOM 2331 C C . GLU B 1 121 ? -8.781 -14.375 -1.733 1 95.19 121 GLU B C 1
ATOM 2333 O O . GLU B 1 121 ? -8.211 -13.32 -1.425 1 95.19 121 GLU B O 1
ATOM 2338 N N . ASP B 1 122 ? -8.148 -15.352 -2.422 1 95.19 122 ASP B N 1
ATOM 2339 C CA . ASP B 1 122 ? -6.699 -15.344 -2.588 1 95.19 122 ASP B CA 1
ATOM 2340 C C . ASP B 1 122 ? -6.312 -15.016 -4.027 1 95.19 122 ASP B C 1
ATOM 2342 O O . ASP B 1 122 ? -5.137 -14.797 -4.324 1 95.19 122 ASP B O 1
ATOM 2346 N N . ASP B 1 123 ? -7.176 -14.898 -4.961 1 90.88 123 ASP B N 1
ATOM 2347 C CA . ASP B 1 123 ? -6.906 -14.828 -6.395 1 90.88 123 ASP B CA 1
ATOM 2348 C C . ASP B 1 123 ? -6.027 -13.633 -6.734 1 90.88 123 ASP B C 1
ATOM 2350 O O . ASP B 1 123 ? -5.109 -13.734 -7.555 1 90.88 123 ASP B O 1
ATOM 2354 N N . MET B 1 124 ? -6.242 -12.547 -6.051 1 95 124 MET B N 1
ATOM 2355 C CA . MET B 1 124 ? -5.555 -11.312 -6.418 1 95 124 MET B CA 1
ATOM 2356 C C . MET B 1 124 ? -4.145 -11.281 -5.832 1 95 124 MET B C 1
ATOM 2358 O O . MET B 1 124 ? -3.355 -10.391 -6.16 1 95 124 MET B O 1
ATOM 2362 N N . MET B 1 125 ? -3.803 -12.266 -5.066 1 97.38 125 MET B N 1
ATOM 2363 C CA . MET B 1 125 ? -2.512 -12.266 -4.379 1 97.38 125 MET B CA 1
ATOM 2364 C C . MET B 1 125 ? -1.369 -12.453 -5.371 1 97.38 125 MET B C 1
ATOM 2366 O O . MET B 1 125 ? -0.216 -12.156 -5.062 1 97.38 125 MET B O 1
ATOM 2370 N N . VAL B 1 126 ? -1.656 -12.969 -6.562 1 97.75 126 VAL B N 1
ATOM 2371 C CA . VAL B 1 126 ? -0.638 -13.164 -7.59 1 97.75 126 VAL B CA 1
ATOM 2372 C C . VAL B 1 126 ? 0.002 -11.828 -7.941 1 97.75 126 VAL B C 1
ATOM 2374 O O . VAL B 1 126 ? 1.201 -11.758 -8.227 1 97.75 126 VAL B O 1
ATOM 2377 N N . ILE B 1 127 ? -0.756 -10.75 -7.863 1 97.81 127 ILE B N 1
ATOM 2378 C CA . ILE B 1 127 ? -0.309 -9.422 -8.266 1 97.81 127 ILE B CA 1
ATOM 2379 C C . ILE B 1 127 ? 0.844 -8.977 -7.367 1 97.81 127 ILE B C 1
ATOM 2381 O O . ILE B 1 127 ? 1.967 -8.781 -7.84 1 97.81 127 ILE B O 1
ATOM 2385 N N . PRO B 1 128 ? 0.618 -8.844 -6.023 1 98.38 128 PRO B N 1
ATOM 2386 C CA . PRO B 1 128 ? 1.756 -8.406 -5.207 1 98.38 128 PRO B CA 1
ATOM 2387 C C . PRO B 1 128 ? 2.885 -9.43 -5.176 1 98.38 128 PRO B C 1
ATOM 2389 O O . PRO B 1 128 ? 4.051 -9.07 -5.004 1 98.38 128 PRO B O 1
ATOM 2392 N N . ILE B 1 129 ? 2.598 -10.75 -5.328 1 98.44 129 ILE B N 1
ATOM 2393 C CA . ILE B 1 129 ? 3.629 -11.781 -5.328 1 98.44 129 ILE B CA 1
ATOM 2394 C C . ILE B 1 129 ? 4.586 -11.555 -6.496 1 98.44 129 ILE B C 1
ATOM 2396 O O . ILE B 1 129 ? 5.805 -11.656 -6.336 1 98.44 129 ILE B O 1
ATOM 2400 N N . ILE B 1 130 ? 4.043 -11.25 -7.676 1 98 130 ILE B N 1
ATOM 2401 C CA . ILE B 1 130 ? 4.867 -10.984 -8.852 1 98 130 ILE B CA 1
ATOM 2402 C C . ILE B 1 130 ? 5.613 -9.664 -8.672 1 98 130 ILE B C 1
ATOM 2404 O O . ILE B 1 130 ? 6.812 -9.578 -8.945 1 98 130 ILE B O 1
ATOM 2408 N N . LEU B 1 131 ? 4.973 -8.656 -8.219 1 97.69 131 LEU B N 1
ATOM 2409 C CA . LEU B 1 131 ? 5.555 -7.324 -8.094 1 97.69 131 LEU B CA 1
ATOM 2410 C C . LEU B 1 131 ? 6.738 -7.336 -7.129 1 97.69 131 LEU B C 1
ATOM 2412 O O . LEU B 1 131 ? 7.754 -6.684 -7.379 1 97.69 131 LEU B O 1
ATOM 2416 N N . TYR B 1 132 ? 6.625 -8.125 -6.043 1 97.19 132 TYR B N 1
ATOM 2417 C CA . TYR B 1 132 ? 7.641 -8.07 -5 1 97.19 132 TYR B CA 1
ATOM 2418 C C . TYR B 1 132 ? 8.547 -9.297 -5.055 1 97.19 132 TYR B C 1
ATOM 2420 O O . TYR B 1 132 ? 9.414 -9.477 -4.203 1 97.19 132 TYR B O 1
ATOM 2428 N N . GLY B 1 133 ? 8.289 -10.18 -5.98 1 96.81 133 GLY B N 1
ATOM 2429 C CA . GLY B 1 133 ? 9.086 -11.391 -6.125 1 96.81 133 GLY B CA 1
ATOM 2430 C C . GLY B 1 133 ? 10.438 -11.141 -6.773 1 96.81 133 GLY B C 1
ATOM 2431 O O . GLY B 1 133 ? 10.758 -10 -7.133 1 96.81 133 GLY B O 1
ATOM 2432 N N . LYS B 1 134 ? 11.172 -12.211 -6.922 1 96.31 134 LYS B N 1
ATOM 2433 C CA . LYS B 1 134 ? 12.5 -12.172 -7.535 1 96.31 134 LYS B CA 1
ATOM 2434 C C . LYS B 1 134 ? 12.477 -12.797 -8.93 1 96.31 134 LYS B C 1
ATOM 2436 O O . LYS B 1 134 ? 11.609 -13.625 -9.234 1 96.31 134 LYS B O 1
ATOM 2441 N N . ASN B 1 135 ? 13.5 -12.359 -9.703 1 96.62 135 ASN B N 1
ATOM 2442 C CA . ASN B 1 135 ? 13.695 -13.078 -10.961 1 96.62 135 ASN B CA 1
ATOM 2443 C C . ASN B 1 135 ? 13.945 -14.562 -10.719 1 96.62 135 ASN B C 1
ATOM 2445 O O . ASN B 1 135 ? 14.719 -14.938 -9.844 1 96.62 135 ASN B O 1
ATOM 2449 N N . GLY B 1 136 ? 13.195 -15.344 -11.406 1 97.38 136 GLY B N 1
ATOM 2450 C CA . GLY B 1 136 ? 13.391 -16.781 -11.305 1 97.38 136 GLY B CA 1
ATOM 2451 C C . GLY B 1 136 ? 12.383 -17.453 -10.398 1 97.38 136 GLY B C 1
ATOM 2452 O O . GLY B 1 13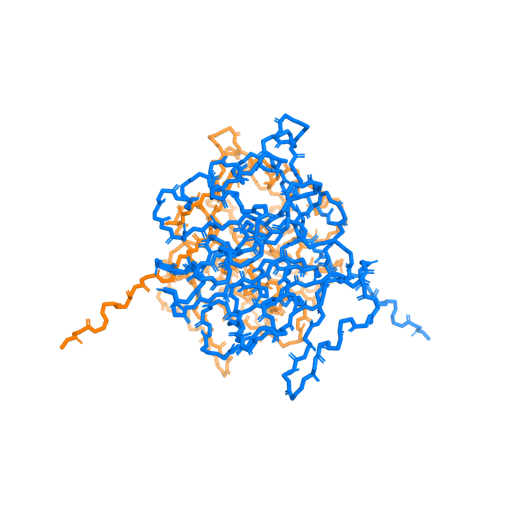6 ? 12.266 -18.688 -10.398 1 97.38 136 GLY B O 1
ATOM 2453 N N . ASP B 1 137 ? 11.695 -16.641 -9.609 1 98.06 137 ASP B N 1
ATOM 2454 C CA . ASP B 1 137 ? 10.594 -17.234 -8.844 1 98.06 137 ASP B CA 1
ATOM 2455 C C . ASP B 1 137 ? 9.578 -17.891 -9.766 1 98.06 137 ASP B C 1
ATOM 2457 O O . ASP B 1 137 ? 9.297 -17.391 -10.859 1 98.06 137 ASP B O 1
ATOM 2461 N N . LEU B 1 138 ? 9.031 -18.969 -9.305 1 98.81 138 LEU B N 1
ATOM 2462 C CA . LEU B 1 138 ? 7.914 -19.562 -10.023 1 98.81 138 LEU B CA 1
ATOM 2463 C C . LEU B 1 138 ? 6.621 -19.453 -9.219 1 98.81 138 LEU B C 1
ATOM 2465 O O . LEU B 1 138 ? 6.527 -19.984 -8.109 1 98.81 138 LEU B O 1
ATOM 2469 N N . VAL B 1 139 ? 5.715 -18.75 -9.781 1 98.69 139 VAL B N 1
ATOM 2470 C CA . VAL B 1 139 ? 4.395 -18.625 -9.18 1 98.69 139 VAL B CA 1
ATOM 2471 C C . VAL B 1 139 ? 3.43 -19.609 -9.836 1 98.69 139 VAL B C 1
ATOM 2473 O O . VAL B 1 139 ? 3.281 -19.625 -11.062 1 98.69 139 VAL B O 1
ATOM 2476 N N . VAL B 1 140 ? 2.809 -20.438 -9.039 1 98.56 140 VAL B N 1
ATOM 2477 C CA . VAL B 1 140 ? 1.854 -21.438 -9.508 1 98.56 140 VAL B CA 1
ATOM 2478 C C . VAL B 1 140 ? 0.47 -21.141 -8.938 1 98.56 140 VAL B C 1
ATOM 2480 O O . VAL B 1 140 ? 0.293 -21.094 -7.719 1 98.56 140 VAL B O 1
ATOM 2483 N N . TYR B 1 141 ? -0.486 -20.906 -9.812 1 97.81 141 TYR B N 1
ATOM 2484 C CA . TYR B 1 141 ? -1.829 -20.609 -9.32 1 97.81 141 TYR B CA 1
ATOM 2485 C C . TYR B 1 141 ? -2.877 -21.391 -10.109 1 97.81 141 TYR B C 1
ATOM 2487 O O . TYR B 1 141 ? -2.607 -21.875 -11.211 1 97.81 141 TYR B O 1
ATOM 2495 N N . GLY B 1 142 ? -4.004 -21.562 -9.461 1 95.44 142 GLY B N 1
ATOM 2496 C CA . GLY B 1 142 ? -5.066 -22.344 -10.078 1 95.44 142 GLY B CA 1
ATOM 2497 C C . GLY B 1 142 ? -5.859 -21.562 -11.102 1 95.44 142 GLY B C 1
ATOM 2498 O O . GLY B 1 142 ? -6.141 -20.375 -10.898 1 95.44 142 GLY B O 1
ATOM 2499 N N . GLN B 1 143 ? -6.121 -22.125 -12.188 1 92.88 143 GLN B N 1
ATOM 2500 C CA . GLN B 1 143 ? -7.051 -21.625 -13.195 1 92.88 143 GLN B CA 1
ATOM 2501 C C . GLN B 1 143 ? -8.336 -22.453 -13.211 1 92.88 143 GLN B C 1
ATOM 2503 O O . GLN B 1 143 ? -8.312 -23.641 -13.539 1 92.88 143 GLN B O 1
ATOM 2508 N N . PRO B 1 144 ? -9.391 -21.797 -12.812 1 85.12 144 PRO B N 1
ATOM 2509 C CA . PRO B 1 144 ? -10.648 -22.547 -12.719 1 85.12 144 PRO B CA 1
ATOM 2510 C C . PRO B 1 144 ? -10.938 -23.375 -13.969 1 85.12 144 PRO B C 1
ATOM 2512 O O . PRO B 1 144 ? -10.891 -22.844 -15.086 1 85.12 144 PRO B O 1
ATOM 2515 N N . ASN B 1 145 ? -11.164 -24.625 -13.711 1 86.88 145 ASN B N 1
ATOM 2516 C CA . ASN B 1 145 ? -11.602 -25.594 -14.711 1 86.88 145 ASN B CA 1
ATOM 2517 C C . ASN B 1 145 ? -10.531 -25.812 -15.781 1 86.88 145 ASN B C 1
ATOM 2519 O O . ASN B 1 145 ? -10.844 -26.266 -16.891 1 86.88 145 ASN B O 1
ATOM 2523 N N . ALA B 1 146 ? -9.375 -25.406 -15.594 1 91.62 146 ALA B N 1
ATOM 2524 C CA . ALA B 1 146 ? -8.352 -25.531 -16.625 1 91.62 146 ALA B CA 1
ATOM 2525 C C . ALA B 1 146 ? -7.094 -26.203 -16.078 1 91.62 146 ALA B C 1
ATOM 2527 O O . ALA B 1 146 ? -6.43 -26.969 -16.766 1 91.62 146 ALA B O 1
ATOM 2528 N N . GLY B 1 147 ? -6.781 -26 -14.852 1 95.25 147 GLY B N 1
ATOM 2529 C CA . GLY B 1 147 ? -5.586 -26.578 -14.25 1 95.25 147 GLY B CA 1
ATOM 2530 C C . GLY B 1 147 ? -4.762 -25.562 -13.484 1 95.25 147 GLY B C 1
ATOM 2531 O O . GLY B 1 147 ? -5.309 -24.734 -12.75 1 95.25 147 GLY B O 1
ATOM 2532 N N . ALA B 1 148 ? -3.496 -25.75 -13.547 1 97.5 148 ALA B N 1
ATOM 2533 C CA . ALA B 1 148 ? -2.586 -24.844 -12.852 1 97.5 148 ALA B CA 1
ATOM 2534 C C . ALA B 1 148 ? -1.774 -24.016 -13.844 1 97.5 148 ALA B C 1
ATOM 2536 O O . ALA B 1 148 ? -1.374 -24.5 -14.898 1 97.5 148 ALA B O 1
ATOM 2537 N N . VAL B 1 149 ? -1.585 -22.812 -13.562 1 98.12 149 VAL B N 1
ATOM 2538 C CA . VAL B 1 149 ? -0.77 -21.922 -14.383 1 98.12 149 VAL B CA 1
ATOM 2539 C C . VAL B 1 149 ? 0.574 -21.672 -13.695 1 98.12 149 VAL B C 1
ATOM 2541 O O . VAL B 1 149 ? 0.627 -21.406 -12.492 1 98.12 149 VAL B O 1
ATOM 2544 N N . CYS B 1 150 ? 1.663 -21.828 -14.43 1 98.62 150 CYS B N 1
ATOM 2545 C CA . CYS B 1 150 ? 3.01 -21.5 -13.977 1 98.62 150 CYS B CA 1
ATOM 2546 C C . CYS B 1 150 ? 3.496 -20.203 -14.602 1 98.62 150 CYS B C 1
ATOM 2548 O O . CYS B 1 150 ? 3.545 -20.078 -15.828 1 98.62 150 CYS B O 1
ATOM 2550 N N . LEU B 1 151 ? 3.781 -19.266 -13.773 1 98.25 151 LEU B N 1
ATOM 2551 C CA . LEU B 1 151 ? 4.258 -17.953 -14.203 1 98.25 151 LEU B CA 1
ATOM 2552 C C . LEU B 1 151 ? 5.641 -17.656 -13.625 1 98.25 151 LEU B C 1
ATOM 2554 O O . LEU B 1 151 ? 5.773 -17.391 -12.43 1 98.25 151 LEU B O 1
ATOM 2558 N N . GLU B 1 152 ? 6.629 -17.781 -14.469 1 98.19 152 GLU B N 1
ATOM 2559 C CA . GLU B 1 152 ? 7.969 -17.406 -14.023 1 98.19 152 GLU B CA 1
ATOM 2560 C C . GLU B 1 152 ? 8.094 -15.891 -13.867 1 98.19 152 GLU B C 1
ATOM 2562 O O . GLU B 1 152 ? 7.641 -15.133 -14.727 1 98.19 152 GLU B O 1
ATOM 2567 N N . ASN B 1 153 ? 8.656 -15.492 -12.781 1 97.81 153 ASN B N 1
ATOM 2568 C CA . ASN B 1 153 ? 8.789 -14.062 -12.523 1 97.81 153 ASN B CA 1
ATOM 2569 C C . ASN B 1 153 ? 10.047 -13.492 -13.172 1 97.81 153 ASN B C 1
ATOM 2571 O O . ASN B 1 153 ? 11.148 -14.008 -12.969 1 97.81 153 ASN B O 1
ATOM 2575 N N . TRP B 1 154 ? 9.867 -12.523 -13.945 1 96.75 154 TRP B N 1
ATOM 2576 C CA . TRP B 1 154 ? 10.914 -11.758 -14.609 1 96.75 154 TRP B CA 1
ATOM 2577 C C . TRP B 1 154 ? 10.43 -10.352 -14.953 1 96.75 154 TRP B C 1
ATOM 2579 O O . TRP B 1 154 ? 9.289 -9.992 -14.648 1 96.75 154 TRP B O 1
ATOM 2589 N N . GLU B 1 155 ? 11.289 -9.555 -15.508 1 95.62 155 GLU B N 1
ATOM 2590 C CA . GLU B 1 155 ? 10.961 -8.156 -15.758 1 95.62 155 GLU B CA 1
ATOM 2591 C C . GLU B 1 155 ? 9.695 -8.039 -16.609 1 95.62 155 GLU B C 1
ATOM 2593 O O . GLU B 1 155 ? 8.875 -7.145 -16.375 1 95.62 155 GLU B O 1
ATOM 2598 N N . GLY B 1 156 ? 9.555 -8.945 -17.594 1 95.56 156 GLY B N 1
ATOM 2599 C CA . GLY B 1 156 ? 8.383 -8.906 -18.469 1 95.56 156 GLY B CA 1
ATOM 2600 C C . GLY B 1 156 ? 7.086 -9.18 -17.734 1 95.56 156 GLY B C 1
ATOM 2601 O O . GLY B 1 156 ? 6.094 -8.469 -17.922 1 95.56 156 GLY B O 1
ATOM 2602 N N . SER B 1 157 ? 7.062 -10.195 -16.891 1 95.62 157 SER B N 1
ATOM 2603 C CA . SER B 1 157 ? 5.855 -10.477 -16.109 1 95.62 157 SER B CA 1
ATOM 2604 C C . SER B 1 157 ? 5.539 -9.352 -15.141 1 95.62 157 SER B C 1
ATOM 2606 O O . SER B 1 157 ? 4.371 -9.023 -14.922 1 95.62 157 SER B O 1
ATOM 2608 N N . ARG B 1 158 ? 6.559 -8.766 -14.523 1 95.88 158 ARG B N 1
ATOM 2609 C CA . ARG B 1 158 ? 6.352 -7.648 -13.602 1 95.88 158 ARG B CA 1
ATOM 2610 C C . ARG B 1 158 ? 5.766 -6.445 -14.328 1 95.88 158 ARG B C 1
ATOM 2612 O O . ARG B 1 158 ? 4.863 -5.777 -13.812 1 95.88 158 ARG B O 1
ATOM 2619 N N . TRP B 1 159 ? 6.289 -6.23 -15.5 1 95.62 159 TRP B N 1
ATOM 2620 C CA . TRP B 1 159 ? 5.762 -5.141 -16.312 1 95.62 159 TRP B CA 1
ATOM 2621 C C . TRP B 1 159 ? 4.289 -5.367 -16.641 1 95.62 159 TRP B C 1
ATOM 2623 O O . TRP B 1 159 ? 3.475 -4.445 -16.547 1 95.62 159 TRP B O 1
ATOM 2633 N N . ARG B 1 160 ? 3.996 -6.547 -17.016 1 95 160 ARG B N 1
ATOM 2634 C CA . ARG B 1 160 ? 2.619 -6.867 -17.375 1 95 160 ARG B CA 1
ATOM 2635 C C . ARG B 1 160 ? 1.688 -6.699 -16.188 1 95 160 ARG B C 1
ATOM 2637 O O . ARG B 1 160 ? 0.614 -6.105 -16.312 1 95 160 ARG B O 1
ATOM 2644 N N . VAL B 1 161 ? 2.098 -7.199 -15.086 1 96.06 161 VAL B N 1
ATOM 2645 C CA . VAL B 1 161 ? 1.278 -7.102 -13.875 1 96.06 161 VAL B CA 1
ATOM 2646 C C . VAL B 1 161 ? 1.145 -5.637 -13.461 1 96.06 161 VAL B C 1
ATOM 2648 O O . VAL B 1 161 ? 0.065 -5.195 -13.062 1 96.06 161 VAL B O 1
ATOM 2651 N N . MET B 1 162 ? 2.213 -4.871 -13.57 1 96.75 162 MET B N 1
ATOM 2652 C CA . MET B 1 162 ? 2.17 -3.451 -13.234 1 96.75 162 MET B CA 1
ATOM 2653 C C . MET B 1 162 ? 1.22 -2.701 -14.164 1 96.75 162 MET B C 1
ATOM 2655 O O . MET B 1 162 ? 0.498 -1.804 -13.727 1 96.75 162 MET B O 1
ATOM 2659 N N . ASP B 1 163 ? 1.29 -3.117 -15.43 1 96.19 163 ASP B N 1
ATOM 2660 C CA . ASP B 1 163 ? 0.375 -2.514 -16.391 1 96.19 163 ASP B CA 1
ATOM 2661 C C . ASP B 1 163 ? -1.079 -2.734 -15.984 1 96.19 163 ASP B C 1
ATOM 2663 O O . ASP B 1 163 ? -1.894 -1.812 -16.047 1 96.19 163 ASP B O 1
ATOM 2667 N N . ILE B 1 164 ? -1.386 -3.852 -15.539 1 96.12 164 ILE B N 1
ATOM 2668 C CA . ILE B 1 164 ? -2.734 -4.18 -15.086 1 96.12 164 ILE B CA 1
ATOM 2669 C C . ILE B 1 164 ? -3.049 -3.418 -13.805 1 96.12 164 ILE B C 1
ATOM 2671 O O . ILE B 1 164 ? -4.086 -2.762 -13.703 1 96.12 164 ILE B O 1
ATOM 2675 N N . PHE B 1 165 ? -2.15 -3.484 -12.836 1 97.19 165 PHE B N 1
ATOM 2676 C CA . PHE B 1 165 ? -2.365 -2.898 -11.523 1 97.19 165 PHE B CA 1
ATOM 2677 C C . PHE B 1 165 ? -2.486 -1.383 -11.617 1 97.19 165 PHE B C 1
ATOM 2679 O O . PHE B 1 165 ? -3.211 -0.763 -10.836 1 97.19 165 PHE B O 1
ATOM 2686 N N . SER B 1 166 ? -1.807 -0.786 -12.547 1 97.19 166 SER B N 1
ATOM 2687 C CA . SER B 1 166 ? -1.826 0.664 -12.711 1 97.19 166 SER B CA 1
ATOM 2688 C C . SER B 1 166 ? -3.232 1.167 -13.023 1 97.19 166 SER B C 1
ATOM 2690 O O . SER B 1 166 ? -3.504 2.365 -12.922 1 97.19 166 SER B O 1
ATOM 2692 N N . LYS B 1 167 ? -4.094 0.261 -13.391 1 97 167 LYS B N 1
ATOM 2693 C CA . LYS B 1 167 ? -5.457 0.64 -13.758 1 97 167 LYS B CA 1
ATOM 2694 C C . LYS B 1 167 ? -6.391 0.559 -12.555 1 97 167 LYS B C 1
ATOM 2696 O O . LYS B 1 167 ? -7.559 0.942 -12.648 1 97 167 LYS B O 1
ATOM 2701 N N . PHE B 1 168 ? -5.914 -0 -11.492 1 97.56 168 PHE B N 1
ATOM 2702 C CA . PHE B 1 168 ? -6.73 -0.101 -10.289 1 97.56 168 PHE B CA 1
ATOM 2703 C C . PHE B 1 168 ? -6.969 1.275 -9.68 1 97.56 168 PHE B C 1
ATOM 2705 O O . PHE B 1 168 ? -6.16 2.188 -9.859 1 97.56 168 PHE B O 1
ATOM 2712 N N . THR B 1 169 ? -8.031 1.377 -8.961 1 96.31 169 THR B N 1
ATOM 2713 C CA . THR B 1 169 ? -8.344 2.609 -8.25 1 96.31 169 THR B CA 1
ATOM 2714 C C . THR B 1 169 ? -8.273 2.391 -6.738 1 96.31 169 THR B C 1
ATOM 2716 O O . THR B 1 169 ? -8.766 1.379 -6.23 1 96.31 169 THR B O 1
ATOM 2719 N N . ALA B 1 170 ? -7.586 3.318 -6.066 1 97.06 170 ALA B N 1
ATOM 2720 C CA . ALA B 1 170 ? -7.488 3.256 -4.613 1 97.06 170 ALA B CA 1
ATOM 2721 C C . ALA B 1 170 ? -8.773 3.748 -3.953 1 97.06 170 ALA B C 1
ATOM 2723 O O . ALA B 1 170 ? -9.367 4.73 -4.402 1 97.06 170 ALA B O 1
ATOM 2724 N N . GLU B 1 171 ? -9.211 3.08 -2.922 1 96.38 171 GLU B N 1
ATOM 2725 C CA . GLU B 1 171 ? -10.344 3.479 -2.1 1 96.38 171 GLU B CA 1
ATOM 2726 C C . GLU B 1 171 ? -10.18 3 -0.659 1 96.38 171 GLU B C 1
ATOM 2728 O O . GLU B 1 171 ? -9.258 2.24 -0.355 1 96.3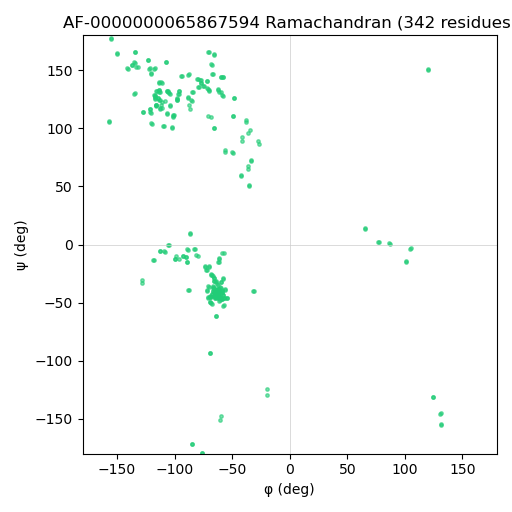8 171 GLU B O 1
ATOM 2733 N N . LEU B 1 172 ? -10.984 3.582 0.22 1 93.38 172 LEU B N 1
ATOM 2734 C CA . LEU B 1 172 ? -11.023 3.035 1.572 1 93.38 172 LEU B CA 1
ATOM 2735 C C . LEU B 1 172 ? -11.82 1.736 1.608 1 93.38 172 LEU B C 1
ATOM 2737 O O . LEU B 1 172 ? -12.859 1.623 0.953 1 93.38 172 LEU B O 1
ATOM 2741 N N . CYS B 1 173 ? -11.273 0.741 2.322 1 91.19 173 CYS B N 1
ATOM 2742 C CA . CYS B 1 173 ? -11.953 -0.547 2.391 1 91.19 173 CYS B CA 1
ATOM 2743 C C . CYS B 1 173 ? -13.297 -0.417 3.102 1 91.19 173 CYS B C 1
ATOM 2745 O O . CYS B 1 173 ? -13.461 0.443 3.969 1 91.19 173 CYS B O 1
#

pLDDT: mean 89.65, std 16.45, range [22.94, 98.81]

Sequence (346 aa):
MEVRYKRKVDLCFRPPRTVRAELSRPYGILFSNNAKLLSYLGQFERIITVGDVVTSLVTRSGIRPFLSVVDGKTRRNVSISGERSSEVITNEAGILRFSAMSKIKEIMYGREPRSLFVNGEDDMMVIPIILYGKNGDLVVYGQPNAGAVCLENWEGSRWRVMDIFSKFTAELCMEVRYKRKVDLCFRPPRTVRAELSRPYGILFSNNAKLLSYLGQFERIITVGDVVTSLVTRSGIRPFLSVVDGKTRRNVSISGERSSEVITNEAGILRFSAMSKIKEIMYGREPRSLFVNGEDDMMVIPIILYGKNGDLVVYGQPNAGAVCLENWEGSRWRVMDIFSKFTAELC

Solvent-accessible surface area (backbone atoms only — not comparable to full-atom values): 18988 Å² total; per-residue (Å²): 132,76,76,70,76,73,74,81,69,47,48,23,33,34,63,46,78,82,45,51,63,62,70,70,48,87,68,63,48,79,32,75,45,66,69,61,41,56,60,58,52,72,76,47,89,44,36,32,27,35,32,50,68,48,36,48,56,42,46,74,72,71,47,77,52,38,34,36,35,24,40,61,75,77,54,80,72,59,63,78,64,73,92,58,68,70,42,77,42,58,22,53,78,82,40,43,29,48,66,41,44,52,50,48,42,54,51,52,73,48,88,65,59,40,38,36,38,22,56,54,42,43,79,63,52,57,53,50,51,47,58,41,48,49,76,61,29,33,38,34,31,60,38,89,97,58,38,38,28,41,27,65,30,38,74,68,51,34,48,52,48,45,60,58,54,33,58,28,32,49,42,76,104,131,78,76,70,76,73,74,82,70,44,48,23,33,34,64,46,79,81,46,51,63,63,69,68,50,85,69,64,49,77,34,75,44,66,68,61,42,56,60,57,52,71,77,48,89,42,37,32,27,34,33,49,68,48,37,47,55,43,45,72,72,69,47,75,52,39,34,35,35,25,38,61,75,75,54,82,72,60,65,73,61,74,91,59,69,71,44,77,40,58,24,51,78,80,42,45,29,47,68,40,42,51,52,50,42,54,50,52,72,49,87,64,60,39,38,38,38,24,57,53,42,42,79,62,52,58,52,50,49,47,59,42,47,50,76,61,28,33,37,35,31,58,37,88,98,57,38,37,28,43,27,66,30,38,73,68,50,32,48,51,48,44,60,56,53,32,60,28,34,50,42,76,104

Organism: Metallosphaera sedula (strain ATCC 51363 / DSM 5348 / JCM 9185 / NBRC 15509 / TH2) (NCBI:txid399549)

Foldseek 3Di:
DPPPPPDDWWKKWFFDPVCVVVLQDFDADFDPDLVVVQVVPVVADAEEEFEQVVCLSCVVVPHAHLEYEYACPPPVPSCPDDDAPEDEDEDAPRIGIPVLLVVLLVSQPDDHRHYYHYNHHGSCVVLSCLQNHDQRYWYWYDNPPGHIGIDGRDPVVNVVSCVSRVNIDMDID/DPPPPPDPWWKKWFFDPVCVVVLLDFDADFDPDLVVVQVVPVVADAEEEFEQVVCLSCVVVPHAHLEYEYACPPPVPSCPDDDAPEAEDEDAPRIGIPVLLVVLLVSQPDDHRHYYHYNHHGSCVVLSCLQNHDQRYWYWYANPPGHIGIDGRDPVVNVVSCVSRVNIDMDID

Nearest PDB structures (foldseek):
  8jvg-assembly2_B  TM=8.966E-01  e=1.504E-15  Thermococcus kodakarensis
  8jvc-assembly1_A  TM=9.186E-01  e=2.054E-14  Thermococcus kodakarensis
  8jvg-assembly1_A  TM=8.762E-01  e=8.413E-15  Thermococcus kodakarensis
  8jvf-assembly1_A  TM=8.724E-01  e=4.019E-10  Thermococcus kodakarensis
  7d5s-assembly1_5G  TM=2.358E-01  e=4.516E+00  Saccharomyces cerevisiae S288C

Secondary structure (DSSP, 8-state):
----------EEEE--HHHHHHHHS--SEEE--HHHHHHHHTT-S-EEEESHHHHHHHHHTT---SEEEE-SSS-TT----SS--EEEEEE-TT-EEHHHHHHHHHHHHSSS-EEEEEEE--GGGHHHHHHH--TT-EEEEEETTTEEEEEE-SHHHHHHHHHHHTT-EEEE-/----------EEEE--HHHHHHHHS--SEEE--HHHHHHHHTT-S-EEEESHHHHHHHHHTT---SEEEE-SSS-TT--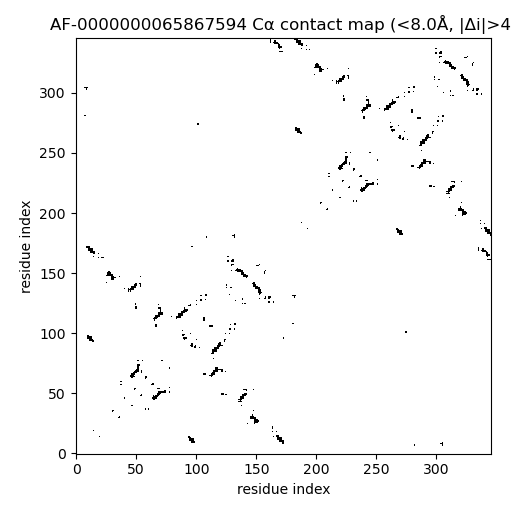--SS--EEEEEE-TT-EEHHHHHHHHHHHHSSS-EEEEEEE--GGGHHHHHHH--TT-EEEEEETTTEEEEEE-SHHHHHHHHHHHTT-EEEE-

Radius of gyration: 22.71 Å; Cα contacts (8 Å, |Δi|>4): 659; chains: 2; bounding box: 48×70×47 Å

InterPro domains:
  IPR007164 GTP-dependent dephospho-CoA kinase [MF_00590] (15-171)
  IPR007164 GTP-dependent dephospho-CoA kinase [PF04019] (54-168)
  IPR007164 GTP-dependent dephospho-CoA kinase [PIRSF006533] (14-170)
  IPR007164 GTP-dependent dephospho-CoA kinase [PTHR40732] (12-168)